Protein 5SV6 (pdb70)

InterPro domains:
  IPR001638 Solute-binding protein family 3/N-terminal domain of MltF [PF00497] (38-265)
  IPR001638 Solute-binding protein family 3/N-terminal domain of MltF [SM00062] (36-276)
  IPR022455 Methanol oxidation system protein MoxJ [TIGR03870] (36-281)

Foldseek 3Di:
DAEEEEEQAACQDHVVLNHLVSVVQVLLCVLPHDYHYDYDPAELVCSVPPDQVVPNGFKYWDFQPPVQFHWADFLFKAFWWKKAFPPPPDDDAAPPDCSVVVAEEQEDPPALVLCVVLSPHNVRHVVVVVQADDDDPVPPHGYDQCLSSNVCRLVVVGRIYTGGQLRCFLSQVVRPGHMDYGYDQWCCGDPDGTRGGMTGITMTGHHVPVVVSVSSNVSSVVCSVVSVVSSVVSRTDTD

B-factor: mean 16.66, std 6.46, range [6.47, 48.25]

Organism: NCBI:txid1026882

Sequence (239 aa):
TLKVCAASDEPYSNKQQEGFENQLAKILADTDRELEFVWSDKAAIFLVTEKLLKNQCDVVGVDKGDPRVATSDPYYKSGYAFIYPADKGLDIKNWQSSPALKDSKFAIVPGSPSEVLREIDKYEGNFNYTSLIGFKSRRNQYVRYAPDLLVSEVVSGKADIAHIWAPEAARYVKSASVPLKVVSEEIAPTRDGEGVRQQFEQSIAVRSDDQELLKEINTALHKADPKIKAVLKDEGIPLL

Secondary structure (DSSP, 8-state):
-EEEEEESB----BTTS-SHHHHHHHHHHH----EEEEEESS-GGGHHHHTGGGTS-SB--EETT-TTSEEPSP-EEEEEEEE-BTTS----SSTT-HHHH---EEE-TTSTTT--TTTT-HHHHTTT---S---BTTBSS----HHHHHHHHHHTSSSEEEEEHHHHHHHHHT-SS-B--BPPSEE--SSS--EE-EEEEE-EE-TT-HHHHHHHHHHHHHTHHHHHHHHHHHT----

Solvent-accessible surface area: 12287 Å² total

Radius of gyration: 18.5 Å; Cα contacts (8 Å, |Δi|>4): 463; chains: 1; bounding box: 35×43×51 Å

Structure (mmCIF, N/CA/C/O backbone):
data_5SV6
#
_entry.id   5SV6
#
_cell.length_a   37.127
_cell.length_b   63.761
_cell.length_c   99.246
_cell.angle_alpha   90.00
_cell.angle_beta   90.00
_cell.angle_gamma   90.00
#
_symmetry.space_group_name_H-M   'P 21 21 21'
#
loop_
_entity.id
_entity.type
_entity.pdbx_description
1 polymer 'Extracellular solute-binding protein, family 3'
2 non-polymer 'BROMIDE ION'
3 water water
#
loop_
_atom_site.group_PDB
_atom_site.id
_atom_site.type_symbol
_atom_site.label_atom_id
_atom_site.label_alt_id
_atom_site.label_comp_id
_atom_site.label_asym_id
_atom_site.label_entity_id
_atom_site.label_seq_id
_atom_site.pdbx_PDB_ins_code
_atom_site.Cartn_x
_atom_site.Cartn_y
_atom_site.Cartn_z
_atom_site.occupancy
_atom_site.B_iso_or_equiv
_atom_site.auth_seq_id
_atom_site.auth_comp_id
_atom_site.auth_asym_id
_atom_site.auth_atom_id
_atom_site.pdbx_PDB_model_num
ATOM 1 N N . THR A 1 46 ? 17.589 43.104 67.030 1.00 23.35 36 THR A N 1
ATOM 2 C CA . THR A 1 46 ? 18.410 42.401 66.042 1.00 22.61 36 THR A CA 1
ATOM 3 C C . THR A 1 46 ? 17.579 41.518 65.116 1.00 20.53 36 THR A C 1
ATOM 4 O O . THR A 1 46 ? 16.500 41.067 65.485 1.00 20.52 36 THR A O 1
ATOM 8 N N . LEU A 1 47 ? 18.091 41.270 63.912 1.00 18.01 37 LEU A N 1
ATOM 9 C CA . LEU A 1 47 ? 17.446 40.342 62.987 1.00 16.27 37 LEU A CA 1
ATOM 10 C C . LEU A 1 47 ? 18.327 39.112 62.840 1.00 14.81 37 LEU A C 1
ATOM 11 O O . LEU A 1 47 ? 19.403 39.181 62.242 1.00 15.05 37 LEU A O 1
ATOM 16 N N . LYS A 1 48 ? 17.896 37.995 63.412 1.00 15.16 38 LYS A N 1
ATOM 17 C CA . LYS A 1 48 ? 18.692 36.774 63.350 1.00 13.87 38 LYS A CA 1
ATOM 18 C C . LYS A 1 48 ? 18.369 35.996 62.081 1.00 12.36 38 LYS A C 1
ATOM 19 O O . LYS A 1 48 ? 17.285 35.427 61.951 1.00 13.29 38 LYS A O 1
ATOM 25 N N . VAL A 1 49 ? 19.321 35.979 61.155 1.00 10.93 39 VAL A N 1
ATOM 26 C CA . VAL A 1 49 ? 19.120 35.363 59.847 1.00 10.89 39 VAL A CA 1
ATOM 27 C C . VAL A 1 49 ? 19.851 34.030 59.763 1.00 10.59 39 VAL A C 1
ATOM 28 O O . VAL A 1 49 ? 21.076 33.976 59.920 1.00 10.40 39 VAL A O 1
ATOM 32 N N . CYS A 1 50 ? 19.091 32.961 59.533 1.00 10.95 40 CYS A N 1
ATOM 33 C CA . CYS A 1 50 ? 19.645 31.636 59.281 1.00 11.5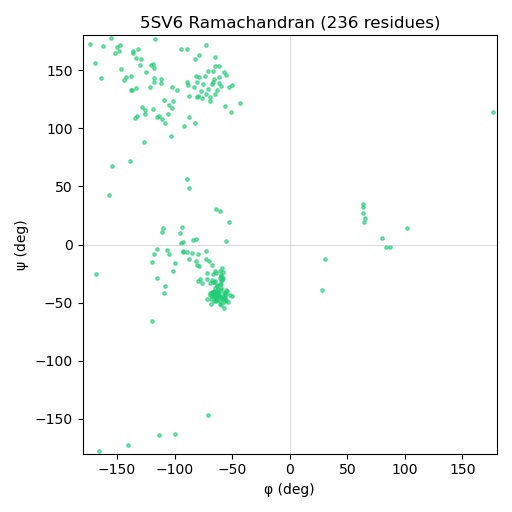8 40 CYS A CA 1
ATOM 34 C C . CYS A 1 50 ? 20.329 31.660 57.912 1.00 11.62 40 CYS A C 1
ATOM 35 O O . CYS A 1 50 ? 19.691 31.996 56.915 1.00 12.30 40 CYS A O 1
ATOM 38 N N . ALA A 1 51 ? 21.615 31.314 57.849 1.00 11.80 41 ALA A N 1
ATOM 39 C CA . ALA A 1 51 ? 22.319 31.307 56.557 1.00 10.76 41 ALA A CA 1
ATOM 40 C C . ALA A 1 51 ? 23.376 30.231 56.452 1.00 10.81 41 ALA A C 1
ATOM 41 O O . ALA A 1 51 ? 23.977 29.824 57.452 1.00 11.58 41 ALA A O 1
ATOM 43 N N . ALA A 1 52 ? 23.609 29.783 55.222 1.00 9.21 42 ALA A N 1
ATOM 44 C CA . ALA A 1 52 ? 24.559 28.714 54.964 1.00 12.15 42 ALA A CA 1
ATOM 45 C C . ALA A 1 52 ? 25.970 29.280 54.887 1.00 11.25 42 ALA A C 1
ATOM 46 O O . ALA A 1 52 ? 26.213 30.298 54.247 1.00 8.60 42 ALA A O 1
ATOM 48 N N . SER A 1 53 ? 26.914 28.614 55.536 1.00 13.39 43 SER A N 1
ATOM 49 C CA . SER A 1 53 ? 28.276 29.129 55.540 1.00 13.36 43 SER A CA 1
ATOM 50 C C . SER A 1 53 ? 29.045 28.806 54.245 1.00 14.87 43 SER A C 1
ATOM 51 O O . SER A 1 53 ? 30.136 29.315 54.032 1.00 15.35 43 SER A O 1
ATOM 54 N N . ASP A 1 54 ? 28.473 27.981 53.375 1.00 13.12 44 ASP A N 1
ATOM 55 C CA . ASP A 1 54 ? 29.171 27.588 52.147 1.00 18.25 44 ASP A CA 1
ATOM 56 C C . ASP A 1 54 ? 28.183 27.198 51.060 1.00 17.74 44 ASP A C 1
ATOM 57 O O . ASP A 1 54 ? 28.086 26.024 50.695 1.00 18.48 44 ASP A O 1
ATOM 62 N N . GLU A 1 55 ? 27.421 28.166 50.561 1.00 13.99 45 GLU A N 1
ATOM 63 C CA . GLU A 1 55 ? 26.478 27.859 49.486 1.00 15.13 45 GLU A CA 1
ATOM 64 C C . GLU A 1 55 ? 26.370 29.014 48.490 1.00 13.91 45 GLU A C 1
ATOM 65 O O . GLU A 1 55 ? 25.319 29.625 48.336 1.00 11.29 45 GLU A O 1
ATOM 79 N N . PRO A 1 57 ? 26.016 30.765 44.900 1.00 10.10 47 PRO A N 1
ATOM 80 C CA . PRO A 1 57 ? 26.185 32.221 45.039 1.00 10.89 47 PRO A CA 1
ATOM 81 C C . PRO A 1 57 ? 25.226 32.855 46.055 1.00 10.19 47 PRO A C 1
ATOM 82 O O . PRO A 1 57 ? 25.246 34.071 46.213 1.00 9.12 47 PRO A O 1
ATOM 86 N N . TYR A 1 58 ? 24.417 32.043 46.731 1.00 10.00 48 TYR A N 1
ATOM 87 C CA . TYR A 1 58 ? 23.468 32.562 47.708 1.00 9.42 48 TYR A CA 1
ATOM 88 C C . TYR A 1 58 ? 24.138 33.185 48.921 1.00 8.81 48 TYR A C 1
ATOM 89 O O . TYR A 1 58 ? 23.779 34.290 49.332 1.00 9.07 48 TYR A O 1
ATOM 98 N N . SER A 1 59 ? 25.097 32.465 49.506 1.00 7.85 49 SER A N 1
ATOM 99 C CA . SER A 1 59 ? 25.559 32.773 50.851 1.00 8.85 49 SER A CA 1
ATOM 100 C C . SER A 1 59 ? 26.890 32.100 51.159 1.00 10.07 49 SER A C 1
ATOM 101 O O . SER A 1 59 ? 27.126 30.979 50.734 1.00 10.05 49 SER A O 1
ATOM 104 N N . ASN A 1 60 ? 27.754 32.790 51.898 1.00 9.59 50 ASN A N 1
ATOM 105 C CA . ASN A 1 60 ? 28.857 32.118 52.594 1.00 12.28 50 ASN A CA 1
ATOM 106 C C . ASN A 1 60 ? 29.232 32.858 53.886 1.00 11.89 50 ASN A C 1
ATOM 107 O O . ASN A 1 60 ? 28.774 33.976 54.114 1.00 11.99 50 ASN A O 1
ATOM 112 N N . LYS A 1 61 ? 30.076 32.250 54.714 1.00 14.40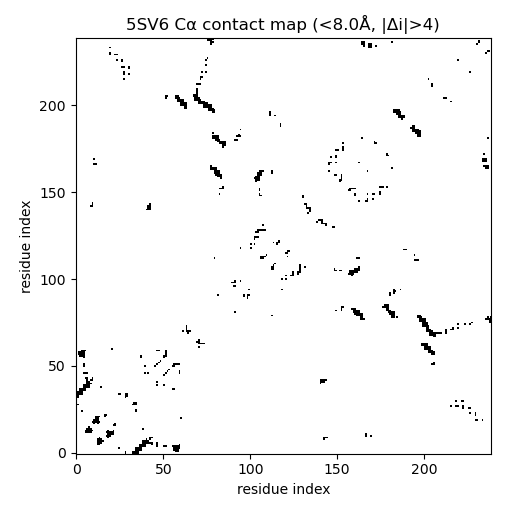 51 LYS A N 1
ATOM 113 C CA . LYS A 1 61 ? 30.423 32.856 55.995 1.00 14.14 51 LYS A CA 1
ATOM 114 C C . LYS A 1 61 ? 31.093 34.222 55.813 1.00 17.90 51 LYS A C 1
ATOM 115 O O . LYS A 1 61 ? 31.045 35.065 56.711 1.00 19.69 51 LYS A O 1
ATOM 121 N N . GLN A 1 62 ? 31.685 34.453 54.641 1.00 13.79 52 GLN A N 1
ATOM 122 C CA . GLN A 1 62 ? 32.319 35.748 54.357 1.00 16.21 52 GLN A CA 1
ATOM 123 C C . GLN A 1 62 ? 31.332 36.799 53.856 1.00 16.59 52 GLN A C 1
ATOM 124 O O . GLN A 1 62 ? 31.718 37.923 53.515 1.00 18.12 52 GLN A O 1
ATOM 130 N N . GLN A 1 63 ? 30.054 36.424 53.823 1.00 13.28 53 GLN A N 1
ATOM 131 C CA . GLN A 1 63 ? 28.964 37.327 53.453 1.00 13.90 53 GLN A CA 1
ATOM 132 C C . GLN A 1 63 ? 29.077 37.807 52.012 1.00 14.14 53 GLN A C 1
ATOM 133 O O . GLN A 1 63 ? 28.659 38.915 51.678 1.00 13.00 53 GLN A O 1
ATOM 139 N N . GLU A 1 64 ? 29.623 36.948 51.156 1.00 13.83 54 GLU A N 1
ATOM 140 C CA . GLU A 1 64 ? 29.850 37.296 49.753 1.00 14.07 54 GLU A CA 1
ATOM 141 C C . GLU A 1 64 ? 28.696 36.904 48.813 1.00 14.42 54 GLU A C 1
ATOM 142 O O . GLU A 1 64 ? 28.699 37.261 47.627 1.00 15.75 54 GLU A O 1
ATOM 148 N N . GLY A 1 65 ? 27.705 36.196 49.344 1.00 10.05 55 GLY A N 1
ATOM 149 C CA . GLY A 1 65 ? 26.593 35.738 48.530 1.00 9.54 55 GLY A CA 1
ATOM 150 C C . GLY A 1 65 ? 25.530 36.811 48.338 1.00 9.65 55 GLY A C 1
ATOM 151 O O . GLY A 1 65 ? 25.455 37.745 49.129 1.00 9.97 55 GLY A O 1
ATOM 152 N N . PHE A 1 66 ? 24.694 36.672 47.311 1.00 9.65 56 PHE A N 1
ATOM 153 C CA . PHE A 1 66 ? 23.674 37.696 47.043 1.00 10.17 56 PHE A CA 1
ATOM 154 C C . PHE A 1 66 ? 22.601 37.791 48.132 1.00 8.94 56 PHE A C 1
ATOM 155 O O . PHE A 1 66 ? 22.094 38.886 48.412 1.00 7.36 56 PHE A O 1
ATOM 163 N N . GLU A 1 67 ? 22.271 36.668 48.763 1.00 8.20 57 GLU A N 1
ATOM 164 C CA . GLU A 1 67 ? 21.319 36.716 49.885 1.00 9.21 57 GLU A CA 1
ATOM 165 C C . GLU A 1 67 ? 21.922 37.360 51.135 1.00 9.00 57 GLU A C 1
ATOM 166 O O . GLU A 1 67 ? 21.188 37.870 51.997 1.00 8.60 57 GLU A O 1
ATOM 172 N N . ASN A 1 68 ? 23.247 37.323 51.258 1.00 8.16 58 ASN A N 1
ATOM 173 C CA . ASN A 1 68 ? 23.891 37.995 52.379 1.00 8.67 58 ASN A CA 1
ATOM 174 C C . ASN A 1 68 ? 23.695 39.507 52.239 1.00 10.41 58 ASN A C 1
ATOM 175 O O . ASN A 1 68 ? 23.437 40.215 53.222 1.00 9.41 58 ASN A O 1
ATOM 180 N N . GLN A 1 69 ? 23.828 39.992 51.005 1.00 10.24 59 GLN A N 1
ATOM 181 C CA . GLN A 1 69 ? 23.584 41.392 50.690 1.00 12.54 59 GLN A CA 1
ATOM 182 C C . GLN A 1 69 ? 22.133 41.761 50.970 1.00 10.64 59 GLN A C 1
ATOM 183 O O . GLN A 1 69 ? 21.851 42.821 51.522 1.00 10.54 59 GLN A O 1
ATOM 189 N N . LEU A 1 70 ? 21.217 40.892 50.563 1.00 9.64 60 LEU A N 1
ATOM 190 C CA . LEU A 1 70 ? 19.795 41.133 50.773 1.00 9.39 60 LEU A CA 1
ATOM 191 C C . LEU A 1 70 ? 19.461 41.198 52.254 1.00 10.16 60 LEU A C 1
ATOM 192 O O . LEU A 1 70 ? 18.593 41.964 52.661 1.00 9.76 60 LEU A O 1
ATOM 197 N N . ALA A 1 71 ? 20.148 40.385 53.051 1.00 8.31 61 ALA A N 1
ATOM 198 C CA . ALA A 1 71 ? 19.899 40.337 54.489 1.00 10.93 61 ALA A CA 1
ATOM 199 C C . ALA A 1 71 ? 20.283 41.669 55.131 1.00 10.27 61 ALA A C 1
ATOM 200 O O . ALA A 1 71 ? 19.601 42.166 56.030 1.00 10.85 61 ALA A O 1
ATOM 202 N N . LYS A 1 72 ? 21.387 42.237 54.661 1.00 10.67 62 LYS A N 1
ATOM 203 C CA . LYS A 1 72 ? 21.858 43.533 55.152 1.00 11.14 62 LYS A CA 1
ATOM 204 C C . LYS A 1 72 ? 20.842 44.638 54.828 1.00 13.69 62 LYS A C 1
ATOM 205 O O . LYS A 1 72 ? 20.472 45.436 55.699 1.00 14.38 62 LYS A O 1
ATOM 211 N N . ILE A 1 73 ? 20.373 44.668 53.588 1.00 11.30 63 ILE A N 1
ATOM 212 C CA . ILE A 1 73 ? 19.312 45.587 53.201 1.00 12.53 63 ILE A CA 1
ATOM 213 C C . ILE A 1 73 ? 18.071 45.411 54.082 1.00 14.05 63 ILE A C 1
ATOM 214 O O . ILE A 1 73 ? 17.521 46.388 54.597 1.00 13.95 63 ILE A O 1
ATOM 219 N N . LEU A 1 74 ? 17.637 44.168 54.268 1.00 12.14 64 LEU A N 1
ATOM 220 C CA . LEU A 1 74 ? 16.431 43.912 55.067 1.00 12.56 64 LEU A CA 1
ATOM 221 C C . LEU A 1 74 ? 16.599 44.384 56.520 1.00 12.24 64 LEU A C 1
ATOM 222 O O . LEU A 1 74 ? 15.697 45.014 57.090 1.00 13.27 64 LEU A O 1
ATOM 227 N N . ALA A 1 75 ? 17.751 44.095 57.119 1.00 13.08 65 ALA A N 1
ATOM 228 C CA . ALA A 1 75 ? 17.992 44.501 58.507 1.00 13.45 65 ALA A CA 1
ATOM 229 C C . ALA A 1 75 ? 18.090 46.030 58.654 1.00 16.59 65 ALA A C 1
ATOM 230 O O . ALA A 1 75 ? 17.516 46.607 59.586 1.00 13.95 65 ALA A O 1
ATOM 232 N N . ASP A 1 76 ? 18.819 46.670 57.737 1.00 14.76 66 ASP A N 1
ATOM 233 C CA . ASP A 1 76 ? 18.953 48.132 57.727 1.00 16.64 66 ASP A CA 1
ATOM 234 C C . ASP A 1 76 ? 17.584 48.796 57.623 1.00 15.88 66 ASP A C 1
ATOM 235 O O . ASP A 1 76 ? 17.280 49.746 58.344 1.00 16.77 66 ASP A O 1
ATOM 240 N N . THR A 1 77 ? 16.761 48.286 56.712 1.00 15.67 67 THR A N 1
ATOM 241 C CA . THR A 1 77 ? 15.431 48.839 56.468 1.00 13.73 67 THR A CA 1
ATOM 242 C C . THR A 1 77 ? 14.516 48.715 57.683 1.00 15.17 67 THR A C 1
ATOM 243 O O . THR A 1 77 ? 13.666 49.575 57.919 1.00 13.58 67 THR A O 1
ATOM 255 N N . ASP A 1 79 ? 15.669 48.791 60.684 1.00 18.93 69 ASP A N 1
ATOM 256 C CA . ASP A 1 79 ? 16.436 49.376 61.787 1.00 19.78 69 ASP A CA 1
ATOM 257 C C . ASP A 1 79 ? 16.871 48.344 62.828 1.00 19.86 69 ASP A C 1
ATOM 258 O O . ASP A 1 79 ? 16.810 48.589 64.038 1.00 19.64 69 ASP A O 1
ATOM 263 N N . ARG A 1 80 ? 17.326 47.190 62.363 1.00 17.32 70 ARG A N 1
ATOM 264 C CA . ARG A 1 80 ? 17.821 46.174 63.279 1.00 18.10 70 ARG A CA 1
ATOM 265 C C . ARG A 1 80 ? 19.287 45.858 63.020 1.00 20.92 70 ARG A C 1
ATOM 266 O O . ARG A 1 80 ? 19.787 46.039 61.910 1.00 19.12 70 ARG A O 1
ATOM 274 N N . GLU A 1 81 ? 19.970 45.369 64.045 1.00 17.44 71 GLU A N 1
ATOM 275 C CA . GLU A 1 81 ? 21.319 44.874 63.857 1.00 20.46 71 GLU A CA 1
ATOM 276 C C . GLU A 1 81 ? 21.265 43.460 63.286 1.00 21.11 71 GLU A C 1
ATOM 277 O O . GLU A 1 81 ? 20.606 42.585 63.841 1.00 19.81 71 GLU A O 1
ATOM 283 N N . LEU A 1 82 ? 21.963 43.248 62.177 1.00 17.52 72 LEU A N 1
ATOM 284 C CA . LEU A 1 82 ? 21.985 41.950 61.523 1.00 17.65 72 LEU A CA 1
ATOM 285 C C . LEU A 1 82 ? 22.876 40.960 62.266 1.00 19.02 72 LEU A C 1
ATOM 286 O O . LEU A 1 82 ? 24.040 41.242 62.565 1.00 14.40 72 LEU A O 1
ATOM 291 N N . GLU A 1 83 ? 22.302 39.810 62.597 1.00 15.45 73 GLU A N 1
ATOM 292 C CA . GLU A 1 83 ? 23.042 38.726 63.220 1.00 16.73 73 GLU A CA 1
ATOM 293 C C . GLU A 1 83 ? 22.842 37.464 62.378 1.00 16.96 73 GLU A C 1
ATOM 294 O O . GLU A 1 83 ? 21.738 36.923 62.317 1.00 16.54 73 GLU A O 1
ATOM 300 N N . PHE A 1 84 ? 23.899 36.993 61.732 1.00 14.39 74 PHE A N 1
ATOM 301 C CA . PHE A 1 84 ? 23.823 35.720 61.033 1.00 14.31 74 PHE A CA 1
ATOM 302 C C . PHE A 1 84 ? 23.976 34.543 61.977 1.00 14.88 74 PHE A C 1
ATOM 303 O O . PHE A 1 84 ? 24.802 34.569 62.885 1.00 12.77 74 PHE A O 1
ATOM 311 N N . VAL A 1 85 ? 23.182 33.504 61.740 1.00 12.26 75 VAL A N 1
ATOM 312 C CA . VAL A 1 85 ? 23.355 32.231 62.412 1.00 13.02 75 VAL A CA 1
ATOM 313 C C . VAL A 1 85 ? 23.735 31.241 61.335 1.00 13.19 75 VAL A C 1
ATOM 314 O O . VAL A 1 85 ? 22.922 30.901 60.481 1.00 11.39 75 VAL A O 1
ATOM 318 N N . TRP A 1 86 ? 24.987 30.804 61.364 1.00 14.04 76 TRP A N 1
ATOM 319 C CA . TRP A 1 86 ? 25.564 30.029 60.268 1.00 14.67 76 TRP A CA 1
ATOM 320 C C . TRP A 1 86 ? 25.324 28.541 60.423 1.00 17.10 76 TRP A C 1
ATOM 321 O O . TRP A 1 86 ? 25.447 27.994 61.522 1.00 18.83 76 TRP A O 1
ATOM 332 N N . SER A 1 87 ? 24.967 27.895 59.316 1.00 15.45 77 SER A N 1
ATOM 333 C CA . SER A 1 87 ? 24.823 26.451 59.265 1.00 18.66 77 SER A CA 1
ATOM 334 C C . SER A 1 87 ? 25.900 25.841 58.384 1.00 20.97 77 SER A C 1
ATOM 335 O O . SER A 1 87 ? 26.267 26.402 57.349 1.00 16.72 77 SER A O 1
ATOM 338 N N . ASP A 1 88 ? 26.398 24.678 58.793 1.00 24.95 78 ASP A N 1
ATOM 339 C CA . ASP A 1 88 ? 27.421 23.981 58.035 1.00 20.30 78 ASP A CA 1
ATOM 340 C C . ASP A 1 88 ? 26.789 23.048 57.026 1.00 21.28 78 ASP A C 1
ATOM 341 O O . ASP A 1 88 ? 27.479 22.433 56.218 1.00 23.40 78 ASP A O 1
ATOM 346 N N . LYS A 1 89 ? 25.471 22.929 57.094 1.00 19.37 79 LYS A N 1
ATOM 347 C CA . LYS A 1 89 ? 24.731 22.108 56.152 1.00 20.26 79 LYS A CA 1
ATOM 348 C C . LYS A 1 89 ? 24.322 22.940 54.933 1.00 18.35 79 LYS A C 1
ATOM 349 O O . LYS A 1 89 ? 24.426 24.170 54.942 1.00 20.55 79 LYS A O 1
ATOM 355 N N . ALA A 1 90 ? 23.860 22.257 53.894 1.00 20.31 80 ALA A N 1
ATOM 356 C CA . ALA A 1 90 ? 23.379 22.908 52.686 1.00 20.52 80 ALA A CA 1
ATOM 357 C C . ALA A 1 90 ? 22.190 23.794 53.042 1.00 19.17 80 ALA A C 1
ATOM 358 O O . ALA A 1 90 ? 21.491 23.517 54.010 1.00 20.37 80 ALA A O 1
ATOM 360 N N . ALA A 1 91 ? 21.958 24.845 52.258 1.00 19.60 81 ALA A N 1
ATOM 361 C CA . ALA A 1 91 ? 20.879 25.797 52.545 1.00 16.36 81 ALA A CA 1
ATOM 362 C C . ALA A 1 91 ? 19.493 25.149 52.563 1.00 17.87 81 ALA A C 1
ATOM 363 O O . ALA A 1 91 ? 18.579 25.631 53.238 1.00 17.96 81 ALA A O 1
ATOM 365 N N . ILE A 1 92 ? 19.330 24.051 51.837 1.00 18.11 82 ILE A N 1
ATOM 366 C CA . ILE A 1 92 ? 18.043 23.359 51.817 1.00 19.74 82 ILE A CA 1
ATOM 367 C C . ILE A 1 92 ? 17.600 22.893 53.218 1.00 17.86 82 ILE A C 1
ATOM 368 O O . ILE A 1 92 ? 16.408 22.668 53.448 1.00 18.76 82 ILE A O 1
ATOM 373 N N . PHE A 1 93 ? 18.546 22.791 54.156 1.00 17.33 83 PHE A N 1
ATOM 374 C CA . PHE A 1 93 ? 18.249 22.402 55.547 1.00 15.21 83 PHE A CA 1
ATOM 375 C C . PHE A 1 93 ? 18.033 23.560 56.531 1.00 14.81 83 PHE A C 1
ATOM 376 O O . PHE A 1 93 ? 17.823 23.330 57.725 1.00 15.03 83 PHE A O 1
ATOM 384 N N . LEU A 1 94 ? 18.102 24.794 56.051 1.00 11.32 84 LEU A N 1
ATOM 385 C CA . LEU A 1 94 ? 17.980 25.950 56.936 1.00 11.75 84 LEU A CA 1
ATOM 386 C C . LEU A 1 94 ? 16.627 26.018 57.644 1.00 11.60 84 LEU A C 1
ATOM 387 O O . LEU A 1 94 ? 16.539 26.405 58.805 1.00 12.39 84 LEU A O 1
ATOM 392 N N . VAL A 1 95 ? 15.578 25.657 56.923 1.00 11.09 85 VAL A N 1
ATOM 393 C CA . VAL A 1 95 ? 14.232 25.739 57.460 1.00 10.90 85 VAL A CA 1
ATOM 394 C C . VAL A 1 95 ? 14.035 24.716 58.578 1.00 12.24 85 VAL A C 1
ATOM 395 O O . VAL A 1 95 ? 13.604 25.056 59.672 1.00 11.47 85 VAL A O 1
ATOM 399 N N . THR A 1 96 ? 14.374 23.462 58.305 1.00 11.29 86 THR A N 1
ATOM 400 C CA . THR A 1 96 ? 14.064 22.384 59.238 1.00 12.38 86 THR A CA 1
ATOM 401 C C . THR A 1 96 ? 15.023 22.263 60.412 1.00 14.53 86 THR A C 1
ATOM 402 O O . THR A 1 96 ? 14.617 21.859 61.502 1.00 15.13 86 THR A O 1
ATOM 406 N N . GLU A 1 97 ? 16.290 22.606 60.207 1.00 13.57 87 GLU A N 1
ATOM 407 C CA . GLU A 1 97 ? 17.279 22.417 61.266 1.00 16.77 87 GLU A CA 1
ATOM 408 C C . GLU A 1 97 ? 17.598 23.686 62.055 1.00 16.40 87 GLU A C 1
ATOM 409 O O . GLU A 1 97 ? 18.165 23.625 63.138 1.00 16.95 87 GLU A O 1
ATOM 415 N N . LYS A 1 98 ? 17.230 24.843 61.518 1.00 14.45 88 LYS A N 1
ATOM 416 C CA . LYS A 1 98 ? 17.536 26.088 62.200 1.00 13.47 88 LYS A CA 1
ATOM 417 C C . LYS A 1 98 ? 16.280 26.886 62.554 1.00 13.59 88 LYS A C 1
ATOM 418 O O . LYS A 1 98 ? 15.967 27.077 63.741 1.00 12.73 88 LYS A O 1
ATOM 424 N N . LEU A 1 99 ? 15.573 27.355 61.528 1.00 10.61 89 LEU A N 1
ATOM 425 C CA . LEU A 1 99 ? 14.386 28.198 61.731 1.00 10.88 89 LEU A CA 1
ATOM 426 C C . LEU A 1 99 ? 13.331 27.511 62.593 1.00 10.95 89 LEU A C 1
ATOM 427 O O . LEU A 1 99 ? 12.887 28.055 63.601 1.00 10.53 89 LEU A O 1
ATOM 432 N N . LEU A 1 100 ? 12.923 26.311 62.194 1.00 11.52 90 LEU A N 1
ATOM 433 C CA . LEU A 1 100 ? 11.851 25.612 62.908 1.00 10.45 90 LEU A CA 1
ATOM 434 C C . LEU A 1 100 ? 12.285 25.079 64.270 1.00 13.02 90 LEU A C 1
ATOM 435 O O . LEU A 1 100 ? 11.463 24.556 65.027 1.00 13.90 90 LEU A O 1
ATOM 440 N N . LYS A 1 101 ? 13.576 25.204 64.573 1.00 12.76 91 LYS A N 1
ATOM 441 C CA . LYS A 1 101 ? 14.122 24.789 65.865 1.00 12.84 91 LYS A CA 1
ATOM 442 C C . LYS A 1 101 ? 14.529 25.994 66.700 1.00 14.30 91 LYS A C 1
ATOM 443 O O . LYS A 1 101 ? 15.258 25.865 67.696 1.00 14.76 91 LYS A O 1
ATOM 449 N N . ASN A 1 102 ? 14.058 27.167 66.279 1.00 12.84 92 ASN A N 1
ATOM 450 C CA . ASN A 1 102 ? 14.242 28.403 67.037 1.00 14.33 92 ASN A CA 1
ATOM 451 C C . ASN A 1 102 ? 15.689 28.870 67.206 1.00 14.74 92 ASN A C 1
ATOM 452 O O . ASN A 1 102 ? 16.006 29.566 68.168 1.00 16.01 92 ASN A O 1
ATOM 457 N N . GLN A 1 103 ? 16.560 28.508 66.269 1.00 14.24 93 GLN A N 1
ATOM 458 C CA . GLN A 1 103 ? 17.964 28.918 66.327 1.00 14.85 93 GLN A CA 1
ATOM 459 C C . GLN A 1 103 ? 18.165 30.272 65.665 1.00 14.92 93 GLN A C 1
ATOM 460 O O . GLN A 1 103 ? 19.221 30.890 65.787 1.00 17.36 93 GLN A O 1
ATOM 466 N N . CYS A 1 104 ? 17.142 30.709 64.947 1.00 13.95 94 CYS A N 1
ATOM 467 C CA . CYS A 1 104 ? 17.147 31.968 64.217 1.00 12.71 94 CYS A CA 1
ATOM 468 C C . CYS A 1 104 ? 15.739 32.153 63.671 1.00 14.91 94 CYS A C 1
ATOM 469 O O . CYS A 1 104 ? 14.901 31.249 63.782 1.00 12.93 94 CYS A O 1
ATOM 472 N N . ASP A 1 105 ? 15.487 33.318 63.091 1.00 11.76 95 ASP A N 1
ATOM 473 C CA . ASP A 1 105 ? 14.125 33.787 62.897 1.00 13.29 95 ASP A CA 1
ATOM 474 C C . ASP A 1 105 ? 13.740 34.020 61.455 1.00 10.42 95 ASP A C 1
ATOM 475 O O . ASP A 1 105 ? 12.568 34.125 61.149 1.00 9.56 95 ASP A O 1
ATOM 480 N N . VAL A 1 106 ? 14.728 34.082 60.570 1.00 11.87 96 VAL A N 1
ATOM 481 C CA . VAL A 1 106 ? 14.477 34.448 59.179 1.00 8.85 96 VAL A CA 1
ATOM 482 C C . VAL A 1 106 ? 15.269 33.559 58.238 1.00 9.46 96 VAL A C 1
ATOM 483 O O . VAL A 1 106 ? 16.452 33.320 58.465 1.00 10.75 96 VAL A O 1
ATOM 487 N N . VAL A 1 107 ? 14.602 33.046 57.206 1.00 8.43 97 VAL A N 1
ATOM 488 C CA . VAL A 1 107 ? 15.290 32.412 56.087 1.00 8.75 97 VAL A CA 1
ATOM 489 C C . VAL A 1 107 ? 15.085 33.249 54.829 1.00 7.70 97 VAL A C 1
ATOM 490 O O . VAL A 1 107 ? 13.956 33.607 54.487 1.00 7.62 97 VAL A O 1
ATOM 502 N N . GLY A 1 109 ? 15.388 32.954 51.416 1.00 8.84 99 GLY A N 1
ATOM 503 C CA . GLY A 1 109 ? 14.717 32.554 50.199 1.00 9.18 99 GLY A CA 1
ATOM 504 C C . GLY A 1 109 ? 14.092 31.167 50.219 1.00 11.36 99 GLY A C 1
ATOM 505 O O . GLY A 1 109 ? 14.797 30.158 50.309 1.00 10.40 99 GLY A O 1
ATOM 506 N N . VAL A 1 110 ? 12.764 31.122 50.139 1.00 8.82 100 VAL A N 1
ATOM 507 C CA . VAL A 1 110 ? 12.037 29.871 49.924 1.00 8.10 100 VAL A CA 1
ATOM 508 C C . VAL A 1 110 ? 10.958 30.146 48.878 1.00 10.73 100 VAL A C 1
ATOM 509 O O . VAL A 1 110 ? 10.665 31.312 48.581 1.00 9.15 100 VAL A O 1
ATOM 513 N N . ASP A 1 111 ? 10.374 29.095 48.304 1.00 9.86 101 ASP A N 1
ATOM 514 C CA . ASP A 1 111 ? 9.245 29.298 47.394 1.00 9.08 101 ASP A CA 1
ATOM 515 C C . ASP A 1 111 ? 8.096 29.952 48.158 1.00 10.56 101 ASP A C 1
ATOM 516 O O . ASP A 1 111 ? 7.833 29.597 49.307 1.00 11.37 101 ASP A O 1
ATOM 521 N N . LYS A 1 112 ? 7.420 30.907 47.527 1.00 9.16 102 LYS A N 1
ATOM 522 C CA . LYS A 1 112 ? 6.210 31.486 48.110 1.00 10.70 102 LYS A CA 1
ATOM 523 C C . LYS A 1 112 ? 5.230 30.370 48.475 1.00 12.80 102 LYS A C 1
ATOM 524 O O . LYS A 1 112 ? 5.045 29.440 47.708 1.00 10.12 102 LYS A O 1
ATOM 530 N N . GLY A 1 113 ? 4.625 30.442 49.656 1.00 11.50 103 GLY A N 1
ATOM 531 C CA . GLY A 1 113 ? 3.603 29.475 50.015 1.00 15.69 103 GLY A CA 1
ATOM 532 C C . GLY A 1 113 ? 4.098 28.123 50.512 1.00 16.52 103 GLY A C 1
ATOM 533 O O . GLY A 1 113 ? 3.287 27.209 50.693 1.00 15.87 103 GLY A O 1
ATOM 534 N N . ASP A 1 114 ? 5.416 27.985 50.686 1.00 11.72 104 ASP A N 1
ATOM 535 C CA . ASP A 1 114 ? 6.019 26.832 51.363 1.00 12.74 104 ASP A CA 1
ATOM 536 C C . ASP A 1 114 ? 5.172 26.537 52.606 1.00 13.36 104 ASP A C 1
ATOM 537 O O . ASP A 1 114 ? 4.989 27.411 53.449 1.00 12.53 104 ASP A O 1
ATOM 542 N N . PRO A 1 115 ? 4.635 25.310 52.708 1.00 15.24 105 PRO A N 1
ATOM 543 C CA . PRO A 1 115 ? 3.672 24.942 53.756 1.00 14.86 105 PRO A CA 1
ATOM 544 C C . PRO A 1 115 ? 4.255 24.924 55.163 1.00 11.38 105 PRO A C 1
ATOM 545 O O . PRO A 1 115 ? 3.502 24.960 56.138 1.00 12.67 105 PRO A O 1
ATOM 549 N N . ARG A 1 116 ? 5.574 24.878 55.261 1.00 11.41 106 ARG A N 1
ATOM 550 C CA . ARG A 1 116 ? 6.253 24.655 56.526 1.00 12.50 106 ARG A CA 1
ATOM 551 C C . ARG A 1 116 ? 6.389 25.916 57.370 1.00 12.10 106 ARG A C 1
ATOM 552 O O . ARG A 1 116 ? 6.712 25.845 58.557 1.00 10.53 106 ARG A O 1
ATOM 560 N N . VAL A 1 117 ? 6.156 27.062 56.743 1.00 10.77 107 VAL A N 1
ATOM 561 C CA . VAL A 1 117 ? 6.522 28.350 57.323 1.00 11.23 107 VAL A CA 1
ATOM 562 C C . VAL A 1 117 ? 5.516 29.406 56.900 1.00 10.84 107 VAL A C 1
ATOM 563 O O . VAL A 1 117 ? 4.642 29.135 56.073 1.00 11.74 107 VAL A O 1
ATOM 567 N N . ALA A 1 118 ? 5.610 30.606 57.472 1.00 8.61 108 ALA A N 1
ATOM 568 C CA . ALA A 1 118 ? 4.912 31.743 56.876 1.00 9.95 108 ALA A CA 1
ATOM 569 C C . ALA A 1 118 ? 5.848 32.401 55.864 1.00 9.43 108 ALA A C 1
ATOM 570 O O . ALA A 1 118 ? 7.056 32.517 56.111 1.00 8.25 108 ALA A O 1
ATOM 572 N N . THR A 1 119 ? 5.308 32.823 54.724 1.00 8.62 109 THR A N 1
ATOM 573 C CA . THR A 1 119 ? 6.136 33.425 53.688 1.00 8.83 109 THR A CA 1
ATOM 574 C C . THR A 1 119 ? 5.713 34.871 53.429 1.00 8.49 109 THR A C 1
ATOM 575 O O . THR A 1 119 ? 4.530 35.204 53.462 1.00 7.47 109 THR A O 1
ATOM 579 N N . SER A 1 120 ? 6.696 35.714 53.165 1.00 7.26 110 SER A N 1
ATOM 580 C CA . SER A 1 120 ? 6.453 37.120 52.904 1.00 8.19 110 SER A CA 1
ATOM 581 C C . SER A 1 120 ? 5.816 37.274 51.529 1.00 10.47 110 SER A C 1
ATOM 582 O O . SER A 1 120 ? 5.742 36.307 50.754 1.00 8.32 110 SER A O 1
ATOM 585 N N . ASP A 1 121 ? 5.368 38.487 51.218 1.00 10.70 111 ASP A N 1
ATOM 586 C CA . ASP A 1 121 ? 5.117 38.851 49.828 1.00 9.53 111 ASP A CA 1
ATOM 587 C C . ASP A 1 121 ? 6.370 38.470 49.041 1.00 11.18 111 ASP A C 1
ATOM 588 O O . ASP A 1 121 ? 7.498 38.687 49.510 1.00 9.77 111 ASP A O 1
ATOM 593 N N . PRO A 1 122 ? 6.189 37.879 47.851 1.00 12.19 112 PRO A N 1
ATOM 594 C CA . PRO A 1 122 ? 7.353 37.515 47.027 1.00 11.57 112 PRO A CA 1
ATOM 595 C C . PRO A 1 122 ? 8.182 38.754 46.691 1.00 13.65 112 PRO A C 1
ATOM 596 O O . PRO A 1 122 ? 7.596 39.789 46.370 1.00 12.74 112 PRO A O 1
ATOM 600 N N . TYR A 1 123 ? 9.508 38.672 46.780 1.00 9.06 113 TYR A N 1
ATOM 601 C CA . TYR A 1 123 ? 10.324 39.832 46.429 1.00 10.70 113 TYR A CA 1
ATOM 602 C C . TYR A 1 123 ? 11.007 39.673 45.072 1.00 10.84 113 TYR A C 1
ATOM 603 O O . TYR A 1 123 ? 11.604 40.616 44.560 1.00 10.65 113 TYR A O 1
ATOM 612 N N . TYR A 1 124 ? 10.916 38.473 44.500 1.00 9.58 114 TYR A N 1
ATOM 613 C CA . TYR A 1 124 ? 11.179 38.287 43.066 1.00 11.77 114 TYR A CA 1
ATOM 614 C C . TYR A 1 124 ? 10.629 36.981 42.535 1.00 9.96 114 TYR A C 1
ATOM 615 O O . TYR A 1 124 ? 10.214 36.113 43.289 1.00 9.28 114 TYR A O 1
ATOM 624 N N . LYS A 1 125 ? 10.670 36.846 41.220 1.00 10.06 115 LYS A N 1
ATOM 625 C CA . LYS A 1 125 ? 10.297 35.603 40.567 1.00 10.44 115 LYS A CA 1
ATOM 626 C C . LYS A 1 125 ? 11.372 35.285 39.530 1.00 10.45 115 LYS A C 1
ATOM 627 O O . LYS A 1 125 ? 11.822 36.163 38.783 1.00 10.77 115 LYS A O 1
ATOM 633 N N . SER A 1 126 ? 11.817 34.037 39.496 1.00 10.20 116 SER A N 1
ATOM 634 C CA . SER A 1 126 ? 12.760 33.640 38.457 1.00 8.75 116 SER A CA 1
ATOM 635 C C . SER A 1 126 ? 12.403 32.245 37.975 1.00 8.99 116 SER A C 1
ATOM 636 O O . SER A 1 126 ? 11.356 31.719 38.327 1.00 7.80 116 SER A O 1
ATOM 639 N N . GLY A 1 127 ? 13.247 31.662 37.138 1.00 9.59 117 GLY A N 1
ATOM 640 C CA . GLY A 1 127 ? 12.951 30.342 36.617 1.00 10.42 117 GLY A CA 1
ATOM 641 C C . GLY A 1 127 ? 14.182 29.511 36.343 1.00 8.78 117 GLY A C 1
ATOM 642 O O . GLY A 1 127 ? 15.304 30.021 36.345 1.00 9.08 117 GLY A O 1
ATOM 643 N N . TYR A 1 128 ? 13.958 28.217 36.136 1.00 8.71 118 TYR A N 1
ATOM 644 C CA . TYR A 1 128 ? 14.979 27.315 35.628 1.00 8.90 118 TYR A CA 1
ATOM 645 C C . TYR A 1 128 ? 15.263 27.749 34.200 1.00 8.99 118 TYR A C 1
ATOM 646 O O . TYR A 1 128 ? 14.381 28.273 33.532 1.00 8.67 118 TYR A O 1
ATOM 655 N N . ALA A 1 129 ? 16.498 27.552 33.747 1.00 8.61 119 ALA A N 1
ATOM 656 C CA . ALA A 1 129 ? 16.913 28.039 32.431 1.00 9.56 119 ALA A CA 1
ATOM 657 C C . ALA A 1 129 ? 17.839 27.064 31.714 1.00 8.62 119 ALA A C 1
ATOM 658 O O . ALA A 1 129 ? 18.665 26.410 32.347 1.00 8.53 119 ALA A O 1
ATOM 660 N N . PHE A 1 130 ? 17.693 26.988 30.392 1.00 7.89 120 PHE A N 1
ATOM 661 C CA . PHE A 1 130 ? 18.627 26.267 29.532 1.00 7.95 120 PHE A CA 1
ATOM 662 C C . PHE A 1 130 ? 19.884 27.089 29.342 1.00 9.59 120 PHE A C 1
ATOM 663 O O . PHE A 1 130 ? 19.816 28.283 29.052 1.00 10.75 120 PHE A O 1
ATOM 671 N N . ILE A 1 131 ? 21.031 26.448 29.519 1.00 8.62 121 ILE A N 1
ATOM 672 C CA . ILE A 1 131 ? 22.309 27.123 29.414 1.00 9.04 121 ILE A CA 1
ATOM 673 C C . ILE A 1 131 ? 23.196 26.345 28.446 1.00 8.89 121 ILE A C 1
ATOM 674 O O . ILE A 1 131 ? 23.509 25.183 28.692 1.00 10.07 121 ILE A O 1
ATOM 679 N N . TYR A 1 132 ? 23.593 26.987 27.348 1.00 7.74 122 TYR A N 1
ATOM 680 C CA . TYR A 1 132 ? 24.323 26.318 26.279 1.00 9.56 122 TYR A CA 1
ATOM 681 C C . TYR A 1 132 ? 25.237 27.299 25.533 1.00 12.05 122 TYR A C 1
ATOM 682 O O . TYR A 1 132 ? 25.096 28.513 25.693 1.00 14.14 122 TYR A O 1
ATOM 691 N N . PRO A 1 133 ? 26.194 26.788 24.731 1.00 12.21 123 PRO A N 1
ATOM 692 C CA . PRO A 1 133 ? 27.126 27.739 24.113 1.00 15.52 123 PRO A CA 1
ATOM 693 C C . PRO A 1 133 ? 26.441 28.630 23.089 1.00 14.24 123 PRO A C 1
ATOM 694 O O . PRO A 1 133 ? 25.604 28.156 22.324 1.00 14.32 123 PRO A O 1
ATOM 698 N N . ALA A 1 134 ? 26.774 29.913 23.101 1.00 14.79 124 ALA A N 1
ATOM 699 C CA . ALA A 1 134 ? 26.204 30.830 22.132 1.00 18.18 124 ALA A CA 1
ATOM 700 C C . ALA A 1 134 ? 26.943 30.634 20.819 1.00 20.88 124 ALA A C 1
ATOM 701 O O . ALA A 1 134 ? 28.023 30.029 20.795 1.00 21.31 124 ALA A O 1
ATOM 703 N N . ASP A 1 135 ? 26.353 31.124 19.734 1.00 24.31 125 ASP A N 1
ATOM 704 C CA . ASP A 1 135 ? 27.009 31.161 18.428 1.00 24.98 125 ASP A CA 1
ATOM 705 C C . ASP A 1 135 ? 27.297 29.775 17.846 1.00 26.98 125 ASP A C 1
ATOM 706 O O . ASP A 1 135 ? 28.190 29.620 17.007 1.00 25.87 125 ASP A O 1
ATOM 711 N N . LYS A 1 136 ? 26.549 28.770 18.292 1.00 24.77 126 LYS A N 1
ATOM 712 C CA . LYS A 1 136 ? 26.685 27.432 17.733 1.00 23.83 126 LYS A CA 1
ATOM 713 C C . LYS A 1 136 ? 25.448 27.069 16.928 1.00 24.46 126 LYS A C 1
ATOM 714 O O . LYS A 1 136 ? 25.260 25.915 16.553 1.00 21.89 126 LYS A O 1
ATOM 720 N N . GLY A 1 137 ? 24.601 28.063 16.679 1.00 23.67 127 GLY A N 1
ATOM 721 C CA . GLY A 1 137 ? 23.384 27.848 15.920 1.00 24.83 127 GLY A CA 1
ATOM 722 C C . GLY A 1 137 ? 22.382 26.922 16.586 1.00 23.69 127 GLY A C 1
ATOM 723 O O . GLY A 1 137 ? 21.497 26.393 15.923 1.00 25.26 127 GLY A O 1
ATOM 724 N N . LEU A 1 138 ? 22.504 26.720 17.897 1.00 22.15 128 LEU A N 1
ATOM 725 C CA . LEU A 1 138 ? 21.514 25.916 18.613 1.00 20.76 128 LEU A CA 1
ATOM 726 C C . LEU A 1 138 ? 20.168 26.641 18.785 1.00 20.36 128 LEU A C 1
ATOM 727 O O . LEU A 1 138 ? 20.125 27.776 19.254 1.00 20.66 128 LEU A O 1
ATOM 732 N N . ASP A 1 139 ? 19.076 25.969 18.426 1.00 17.69 129 ASP A N 1
ATOM 733 C CA . ASP A 1 139 ? 17.720 26.510 18.580 1.00 19.08 129 ASP A CA 1
ATOM 734 C C . ASP A 1 139 ? 17.052 25.868 19.793 1.00 17.09 129 ASP A C 1
ATOM 735 O O . ASP A 1 139 ? 16.447 24.809 19.676 1.00 19.42 129 ASP A O 1
ATOM 740 N N . ILE A 1 140 ? 17.150 26.497 20.960 1.00 14.58 130 ILE A N 1
ATOM 741 C CA . ILE A 1 140 ? 16.520 25.914 22.144 1.00 15.43 130 ILE A CA 1
ATOM 742 C C . ILE A 1 140 ? 15.698 26.909 22.952 1.00 17.01 130 ILE A C 1
ATOM 743 O O . ILE A 1 140 ? 16.236 27.823 23.574 1.00 21.26 130 ILE A O 1
ATOM 748 N N . LYS A 1 141 ? 14.384 26.718 22.927 1.00 13.79 131 LYS A N 1
ATOM 749 C CA . LYS A 1 141 ? 13.457 27.669 23.518 1.00 17.18 131 LYS A CA 1
ATOM 750 C C . LYS A 1 141 ? 12.706 27.055 24.690 1.00 16.09 131 LYS A C 1
ATOM 751 O O . LYS A 1 141 ? 12.300 27.755 25.618 1.00 15.50 131 LYS A O 1
ATOM 757 N N . ASN A 1 142 ? 12.515 25.744 24.636 1.00 13.06 132 ASN A N 1
ATOM 758 C CA . ASN A 1 142 ? 11.717 25.070 25.649 1.00 13.43 132 ASN A CA 1
ATOM 759 C C . ASN A 1 142 ? 11.928 23.570 25.594 1.00 12.37 132 ASN A C 1
ATOM 760 O O . ASN A 1 142 ? 12.713 23.085 24.779 1.00 14.80 132 ASN A O 1
ATOM 765 N N . TRP A 1 143 ? 11.215 22.835 26.445 1.00 13.86 133 TRP A N 1
ATOM 766 C CA . TRP A 1 143 ? 11.441 21.395 26.583 1.00 15.29 133 TRP A CA 1
ATOM 767 C C . TRP A 1 143 ? 10.994 20.563 25.384 1.00 18.62 133 TRP A C 1
ATOM 768 O O . TRP A 1 143 ? 11.367 19.392 25.257 1.00 18.61 133 TRP A O 1
ATOM 779 N N . GLN A 1 144 ? 10.210 21.168 24.496 1.00 19.13 134 GLN A N 1
ATOM 780 C CA . GLN A 1 144 ? 9.775 20.481 23.283 1.00 21.03 134 GLN A CA 1
ATOM 781 C C . GLN A 1 144 ? 10.694 20.716 22.085 1.00 18.29 134 GLN A C 1
ATOM 782 O O . GLN A 1 144 ? 10.425 20.216 20.997 1.00 19.83 134 GLN A O 1
ATOM 788 N N . SER A 1 145 ? 11.784 21.457 22.286 1.00 15.73 135 SER A N 1
ATOM 789 C CA A SER A 1 145 ? 12.737 21.712 21.207 0.61 15.37 135 SER A CA 1
ATOM 790 C CA B SER A 1 145 ? 12.740 21.719 21.213 0.39 15.32 135 SER A CA 1
ATOM 791 C C . SER A 1 145 ? 13.361 20.426 20.692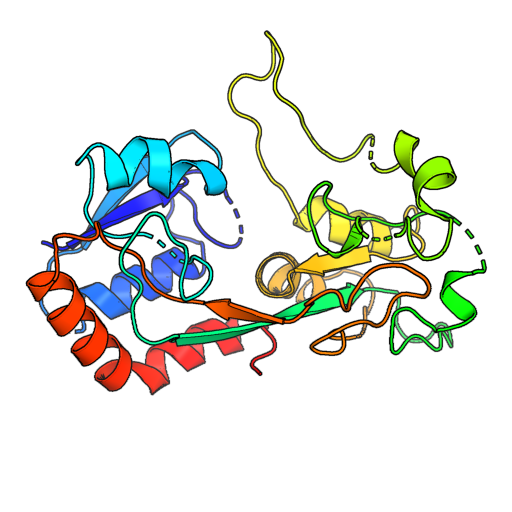 1.00 16.38 135 SER A C 1
ATOM 792 O O . SER A 1 145 ? 13.928 19.645 21.464 1.00 16.03 135 SER A O 1
ATOM 797 N N . PRO A 1 146 ? 13.263 20.197 19.375 1.00 15.58 136 PRO A N 1
ATOM 798 C CA . PRO A 1 146 ? 13.839 18.985 18.787 1.00 18.82 136 PRO A CA 1
ATOM 799 C C . PRO A 1 146 ? 15.349 18.883 19.003 1.00 17.20 136 PRO A C 1
ATOM 800 O O . PRO A 1 146 ? 15.870 17.770 19.051 1.00 16.32 136 PRO A O 1
ATOM 804 N N . ALA A 1 147 ? 16.032 20.020 19.146 1.00 17.10 137 ALA A N 1
ATOM 805 C CA . ALA A 1 147 ? 17.470 20.023 19.425 1.00 17.33 137 ALA A CA 1
ATOM 806 C C . ALA A 1 147 ? 17.852 19.208 20.666 1.00 14.56 137 ALA A C 1
ATOM 807 O O . ALA A 1 147 ? 18.879 18.533 20.674 1.00 17.42 137 ALA A O 1
ATOM 809 N N . LEU A 1 148 ? 17.032 19.279 21.711 1.00 14.58 138 LEU A N 1
ATOM 810 C CA . LEU A 1 148 ? 17.301 18.549 22.950 1.00 15.44 138 LEU A CA 1
ATOM 811 C C . LEU A 1 148 ? 17.347 17.035 22.705 1.00 17.29 138 LEU A C 1
ATOM 812 O O . LEU A 1 148 ? 18.054 16.307 23.399 1.00 15.97 138 LEU A O 1
ATOM 817 N N . LYS A 1 149 ? 16.598 16.576 21.702 1.00 18.25 139 LYS A N 1
ATOM 818 C CA . LYS A 1 149 ? 16.556 15.159 21.324 1.00 18.74 139 LYS A CA 1
ATOM 819 C C . LYS A 1 149 ? 17.878 14.634 20.758 1.00 19.33 139 LYS A C 1
ATOM 820 O O . LYS A 1 149 ? 18.167 13.437 20.822 1.00 19.52 139 LYS A O 1
ATOM 826 N N . ASP A 1 150 ? 18.678 15.527 20.190 1.00 18.51 140 ASP A N 1
ATOM 827 C CA . ASP A 1 150 ? 19.961 15.138 19.634 1.00 17.63 140 ASP A CA 1
ATOM 828 C C . ASP A 1 150 ? 21.080 15.176 20.679 1.00 18.23 140 ASP A C 1
ATOM 829 O O . ASP A 1 150 ? 22.226 14.853 20.375 1.00 20.16 140 ASP A O 1
ATOM 842 N N . SER A 1 152 ? 22.784 14.231 24.629 1.00 15.24 142 SER A N 1
ATOM 843 C CA . SER A 1 152 ? 22.900 13.081 25.517 1.00 14.20 142 SER A CA 1
ATOM 844 C C . SER A 1 152 ? 23.377 13.434 26.927 1.00 14.26 142 SER A C 1
ATOM 845 O O . SER A 1 152 ? 23.079 12.710 27.876 1.00 14.02 142 SER A O 1
ATOM 848 N N . LYS A 1 153 ? 24.109 14.541 27.059 1.00 13.15 143 LYS A N 1
ATOM 849 C CA . LYS A 1 153 ? 24.696 14.936 28.348 1.00 13.16 143 LYS A CA 1
ATOM 850 C C . LYS A 1 153 ? 24.071 16.221 28.874 1.00 11.47 143 LYS A C 1
ATOM 851 O O . LYS A 1 153 ? 24.318 17.296 28.333 1.00 10.34 143 LYS A O 1
ATOM 857 N N . PHE A 1 154 ? 23.296 16.104 29.950 1.00 10.94 144 PHE A N 1
ATOM 858 C CA . PHE A 1 154 ? 22.527 17.216 30.493 1.00 10.37 144 PHE A CA 1
ATOM 859 C C . PHE A 1 154 ? 22.975 17.526 31.925 1.00 11.06 144 PHE A C 1
ATOM 860 O O . PHE A 1 154 ? 22.824 16.702 32.820 1.00 11.17 144 PHE A O 1
ATOM 868 N N . ALA A 1 155 ? 23.519 18.716 32.154 1.00 10.75 145 ALA A N 1
ATOM 869 C CA . ALA A 1 155 ? 23.904 19.069 33.516 1.00 11.18 145 ALA A CA 1
ATOM 870 C C . ALA A 1 155 ? 22.676 19.582 34.276 1.00 11.42 145 ALA A C 1
ATOM 871 O O . ALA A 1 155 ? 22.222 20.705 34.037 1.00 10.34 145 ALA A O 1
ATOM 873 N N . ILE A 1 156 ? 22.123 18.748 35.160 1.00 9.65 146 ILE A N 1
ATOM 874 C CA . ILE A 1 156 ? 20.947 19.117 35.951 1.00 11.11 146 ILE A CA 1
ATOM 875 C C . ILE A 1 156 ? 21.055 18.719 37.426 1.00 13.88 146 ILE A C 1
ATOM 876 O O . ILE A 1 156 ? 21.923 17.932 37.814 1.00 14.01 146 ILE A O 1
ATOM 881 N N . VAL A 1 157 ? 20.153 19.264 38.235 1.00 13.83 147 VAL A N 1
ATOM 882 C CA . VAL A 1 157 ? 20.075 18.917 39.648 1.00 16.05 147 VAL A CA 1
ATOM 883 C C . VAL A 1 157 ? 18.929 17.935 39.888 1.00 15.20 147 VAL A C 1
ATOM 884 O O . VAL A 1 157 ? 17.776 18.218 39.555 1.00 15.97 147 VAL A O 1
ATOM 888 N N . PRO A 1 158 ? 19.241 16.768 40.465 1.00 19.05 148 PRO A N 1
ATOM 889 C CA . PRO A 1 158 ? 18.211 15.756 40.735 1.00 18.58 148 PRO A CA 1
ATOM 890 C C . PRO A 1 158 ? 17.153 16.287 41.697 1.00 16.19 148 PRO A C 1
ATOM 891 O O . PRO A 1 158 ? 17.478 17.063 42.590 1.00 15.52 148 PRO A O 1
ATOM 895 N N . GLY A 1 159 ? 15.901 15.888 41.497 1.00 17.97 149 GLY A N 1
ATOM 896 C CA . GLY A 1 159 ? 14.809 16.348 42.338 1.00 17.59 149 GLY A CA 1
ATOM 897 C C . GLY A 1 159 ? 14.230 17.689 41.930 1.00 20.00 149 GLY A C 1
ATOM 898 O O . GLY A 1 159 ? 13.272 18.175 42.551 1.00 19.39 149 GLY A O 1
ATOM 899 N N . SER A 1 160 ? 14.810 18.297 40.896 1.00 14.66 150 SER A N 1
ATOM 900 C CA . SER A 1 160 ? 14.321 19.575 40.390 1.00 14.42 150 SER A CA 1
ATOM 901 C C . SER A 1 160 ? 13.352 19.318 39.218 1.00 14.23 150 SER A C 1
ATOM 902 O O . SER A 1 160 ? 13.277 18.196 38.717 1.00 12.07 150 SER A O 1
ATOM 905 N N . PRO A 1 161 ? 12.612 20.354 38.774 1.00 14.50 151 PRO A N 1
ATOM 906 C CA . PRO A 1 161 ? 11.746 20.153 37.602 1.00 13.09 151 PRO A CA 1
ATOM 907 C C . PRO A 1 161 ? 12.531 19.691 36.371 1.00 12.95 151 PRO A C 1
ATOM 908 O O . PRO A 1 161 ? 11.946 19.078 35.480 1.00 11.03 151 PRO A O 1
ATOM 912 N N . SER A 1 162 ? 13.828 19.990 36.329 1.00 11.75 152 SER A N 1
ATOM 913 C CA . SER A 1 162 ? 14.706 19.505 35.265 1.00 13.42 152 SER A CA 1
ATOM 914 C C . SER A 1 162 ? 14.653 17.994 35.155 1.00 11.22 152 SER A C 1
ATOM 915 O O . SER A 1 162 ? 14.624 17.443 34.049 1.00 10.41 152 SER A O 1
ATOM 918 N N . GLU A 1 163 ? 14.657 17.320 36.304 1.00 12.33 153 GLU A N 1
ATOM 919 C CA . GLU A 1 163 ? 14.607 15.862 36.311 1.00 12.02 153 GLU A CA 1
ATOM 920 C C . GLU A 1 163 ? 13.280 15.364 35.750 1.00 13.57 153 GLU A C 1
ATOM 921 O O . GLU A 1 163 ? 13.250 14.478 34.911 1.00 13.44 153 GLU A O 1
ATOM 927 N N . VAL A 1 164 ? 12.183 15.944 36.224 1.00 14.26 154 VAL A N 1
ATOM 928 C CA . VAL A 1 164 ? 10.856 15.588 35.729 1.00 16.14 154 VAL A CA 1
ATOM 929 C C . VAL A 1 164 ? 10.803 15.698 34.203 1.00 13.31 154 VAL A C 1
ATOM 930 O O . VAL A 1 164 ? 10.320 14.801 33.533 1.00 15.62 154 VAL A O 1
ATOM 942 N N . LEU A 1 166 ? 13.390 15.745 32.029 1.00 14.85 156 LEU A N 1
ATOM 943 C CA . LEU A 1 166 ? 14.333 14.850 31.362 1.00 14.24 156 LEU A CA 1
ATOM 944 C C . LEU A 1 166 ? 13.702 13.467 31.193 1.00 16.01 156 LEU A C 1
ATOM 945 O O . LEU A 1 166 ? 13.879 12.801 30.166 1.00 17.08 156 LEU A O 1
ATOM 950 N N . ARG A 1 167 ? 12.963 13.038 32.208 1.00 15.66 157 ARG A N 1
ATOM 951 C CA . ARG A 1 167 ? 12.212 11.791 32.103 1.00 17.67 157 ARG A CA 1
ATOM 952 C C . ARG A 1 167 ? 11.149 11.926 31.019 1.00 17.88 157 ARG A C 1
ATOM 953 O O . ARG A 1 167 ? 10.986 11.040 30.178 1.00 19.38 157 ARG A O 1
ATOM 961 N N . GLU A 1 168 ? 10.443 13.054 31.032 1.00 17.83 158 GLU A N 1
ATOM 962 C CA . GLU A 1 168 ? 9.406 13.321 30.042 1.00 19.55 158 GLU A CA 1
ATOM 963 C C . GLU A 1 168 ? 9.905 13.146 28.608 1.00 20.16 158 GLU A C 1
ATOM 964 O O . GLU A 1 168 ? 9.213 12.549 27.786 1.00 18.67 158 GLU A O 1
ATOM 970 N N . ILE A 1 169 ? 11.101 13.652 28.307 1.00 16.86 159 ILE A N 1
ATOM 971 C CA . ILE A 1 169 ? 11.650 13.513 26.957 1.00 17.41 159 ILE A CA 1
ATOM 972 C C . ILE A 1 169 ? 12.559 12.294 26.780 1.00 17.97 159 ILE A C 1
ATOM 973 O O . ILE A 1 169 ? 13.288 12.202 25.794 1.00 17.82 159 ILE A O 1
ATOM 978 N N . ASP A 1 170 ? 12.495 11.367 27.735 1.00 18.76 160 ASP A N 1
ATOM 979 C CA . ASP A 1 170 ? 13.160 10.063 27.630 1.00 19.31 160 ASP A CA 1
ATOM 980 C C . ASP A 1 170 ? 14.683 10.141 27.553 1.00 21.09 160 ASP A C 1
ATOM 981 O O . ASP A 1 170 ? 15.320 9.343 26.866 1.00 19.85 160 ASP A O 1
ATOM 986 N N . LYS A 1 171 ? 15.266 11.101 28.261 1.00 14.54 161 LYS A N 1
ATOM 987 C CA . LYS A 1 171 ? 16.716 11.241 28.275 1.00 14.38 161 LYS A CA 1
ATOM 988 C C . LYS A 1 171 ? 17.274 10.978 29.670 1.00 14.26 161 LYS A C 1
ATOM 989 O O . LYS A 1 171 ? 18.485 11.003 29.873 1.00 15.07 161 LYS A O 1
ATOM 995 N N . TYR A 1 172 ? 16.388 10.758 30.638 1.00 14.92 162 TYR A N 1
ATOM 996 C CA . TYR A 1 172 ? 16.812 10.635 32.032 1.00 17.56 162 TYR A CA 1
ATOM 997 C C . TYR A 1 172 ? 17.710 9.423 32.280 1.00 16.16 162 TYR A C 1
ATOM 998 O O . TYR A 1 172 ? 18.752 9.549 32.914 1.00 15.90 162 TYR A O 1
ATOM 1007 N N . GLU A 1 173 ? 17.299 8.252 31.802 1.00 16.76 163 GLU A N 1
ATOM 1008 C CA . GLU A 1 173 ? 18.086 7.041 32.047 1.00 18.31 163 GLU A CA 1
ATOM 1009 C C . GLU A 1 173 ? 19.486 7.111 31.454 1.00 16.11 163 GLU A C 1
ATOM 1010 O O . GLU A 1 173 ? 20.457 6.739 32.110 1.00 16.53 163 GLU A O 1
ATOM 1016 N N . GLY A 1 174 ? 19.591 7.596 30.220 1.00 15.31 164 GLY A N 1
ATOM 1017 C CA . GLY A 1 174 ? 20.875 7.662 29.546 1.00 13.37 164 GLY A CA 1
ATOM 1018 C C . GLY A 1 174 ? 21.782 8.738 30.103 1.00 13.92 164 GLY A C 1
ATOM 1019 O O . GLY A 1 174 ? 22.976 8.763 29.809 1.00 12.98 164 GLY A O 1
ATOM 1020 N N . ASN A 1 175 ? 21.215 9.623 30.917 1.00 13.59 165 ASN A N 1
ATOM 1021 C CA . ASN A 1 175 ? 21.971 10.737 31.501 1.00 13.91 165 ASN A CA 1
ATOM 1022 C C . ASN A 1 175 ? 22.265 10.525 32.988 1.00 12.16 165 ASN A C 1
ATOM 1023 O O . ASN A 1 175 ? 22.969 11.309 33.609 1.00 11.93 165 ASN A O 1
ATOM 1028 N N . PHE A 1 176 ? 21.738 9.448 33.551 1.00 11.90 166 PHE A N 1
ATOM 1029 C CA . PHE A 1 176 ? 21.834 9.223 34.990 1.00 14.06 166 PHE A CA 1
ATOM 1030 C C . PHE A 1 176 ? 23.280 9.133 35.488 1.00 12.46 166 PHE A C 1
ATOM 1031 O O . PHE A 1 176 ? 23.652 9.815 36.441 1.00 13.33 166 PHE A O 1
ATOM 1039 N N . ASN A 1 177 ? 24.087 8.277 34.861 1.00 11.49 167 ASN A N 1
ATOM 1040 C CA . ASN A 1 177 ? 25.484 8.139 35.270 1.00 13.14 167 ASN A CA 1
ATOM 1041 C C . ASN A 1 177 ? 26.243 9.471 35.209 1.00 11.94 167 ASN A C 1
ATOM 1042 O O . ASN A 1 177 ? 26.992 9.805 36.122 1.00 12.60 167 ASN A O 1
ATOM 1047 N N . TYR A 1 178 ? 26.033 10.237 34.144 1.00 11.27 168 TYR A N 1
ATOM 1048 C CA . TYR A 1 178 ? 26.629 11.566 34.056 1.00 11.41 168 TYR A CA 1
ATOM 1049 C C . TYR A 1 178 ? 26.232 12.480 35.230 1.00 11.71 168 TYR A C 1
ATOM 1050 O O . TYR A 1 178 ? 27.089 13.089 35.862 1.00 11.43 168 TYR A O 1
ATOM 1059 N N . THR A 1 179 ? 24.936 12.548 35.522 1.00 12.19 169 THR A N 1
ATOM 1060 C CA . THR A 1 179 ? 24.409 13.385 36.614 1.00 13.08 169 THR A CA 1
ATOM 1061 C C . THR A 1 179 ? 24.966 12.977 37.984 1.00 13.82 169 THR A C 1
ATOM 1062 O O . THR A 1 179 ? 25.310 13.828 38.823 1.00 12.38 169 THR A O 1
ATOM 1074 N N . SER A 1 181 ? 27.792 11.634 38.520 1.00 12.22 171 SER A N 1
ATOM 1075 C CA . SER A 1 181 ? 29.227 11.922 38.574 1.00 12.43 171 SER A CA 1
ATOM 1076 C C . SER A 1 181 ? 29.466 13.363 39.022 1.00 14.23 171 SER A C 1
ATOM 1077 O O . SER A 1 181 ? 30.598 13.746 39.336 1.00 14.40 171 SER A O 1
ATOM 1080 N N . LEU A 1 182 ? 28.398 14.161 39.035 1.00 13.41 172 LEU A N 1
ATOM 1081 C CA . LEU A 1 182 ? 28.504 15.593 39.341 1.00 14.87 172 LEU A CA 1
ATOM 1082 C C . LEU A 1 182 ? 27.933 15.989 40.704 1.00 15.01 172 LEU A C 1
ATOM 1083 O O . LEU A 1 182 ? 28.442 16.896 41.344 1.00 17.62 172 LEU A O 1
ATOM 1088 N N . ILE A 1 183 ? 26.853 15.338 41.121 1.00 17.48 173 ILE A N 1
ATOM 1089 C CA . ILE A 1 183 ? 26.113 15.788 42.298 1.00 18.57 173 ILE A CA 1
ATOM 1090 C C . ILE A 1 183 ? 26.532 14.974 43.519 1.00 18.38 173 ILE A C 1
ATOM 1091 O O . ILE A 1 183 ? 26.617 13.749 43.454 1.00 17.36 173 ILE A O 1
ATOM 1096 N N . GLY A 1 184 ? 26.798 15.654 44.628 1.00 20.40 174 GLY A N 1
ATOM 1097 C CA . GLY A 1 184 ? 27.201 14.971 45.845 1.00 18.04 174 GLY A CA 1
ATOM 1098 C C . GLY A 1 184 ? 26.017 14.419 46.612 1.00 21.82 174 GLY A C 1
ATOM 1099 O O . GLY A 1 184 ? 24.931 15.013 46.611 1.00 18.45 174 GLY A O 1
ATOM 1100 N N . PHE A 1 185 ? 26.209 13.268 47.254 1.00 18.35 175 PHE A N 1
ATOM 1101 C CA . PHE A 1 185 ? 25.194 12.733 48.157 1.00 19.79 175 PHE A CA 1
ATOM 1102 C C . PHE A 1 185 ? 25.821 12.378 49.496 1.00 21.54 175 PHE A C 1
ATOM 1103 O O . PHE A 1 185 ? 27.036 12.179 49.592 1.00 19.00 175 PHE A O 1
ATOM 1111 N N . LYS A 1 186 ? 24.983 12.282 50.522 1.00 21.00 176 LYS A N 1
ATOM 1112 C CA . LYS A 1 186 ? 25.457 11.954 51.859 1.00 17.64 176 LYS A CA 1
ATOM 1113 C C . LYS A 1 186 ? 26.023 10.531 51.917 1.00 17.10 176 LYS A C 1
ATOM 1114 O O . LYS A 1 186 ? 25.514 9.614 51.261 1.00 15.86 176 LYS A O 1
ATOM 1120 N N . SER A 1 187 ? 27.090 10.372 52.693 1.00 16.76 177 SER A N 1
ATOM 1121 C CA . SER A 1 187 ? 27.696 9.069 52.955 1.00 17.71 177 SER A CA 1
ATOM 1122 C C . SER A 1 187 ? 28.422 9.198 54.280 1.00 16.88 177 SER A C 1
ATOM 1123 O O . SER A 1 187 ? 28.453 10.290 54.864 1.00 16.66 177 SER A O 1
ATOM 1126 N N . ARG A 1 188 ? 29.017 8.109 54.758 1.00 15.02 178 ARG A N 1
ATOM 1127 C CA . ARG A 1 188 ? 29.832 8.19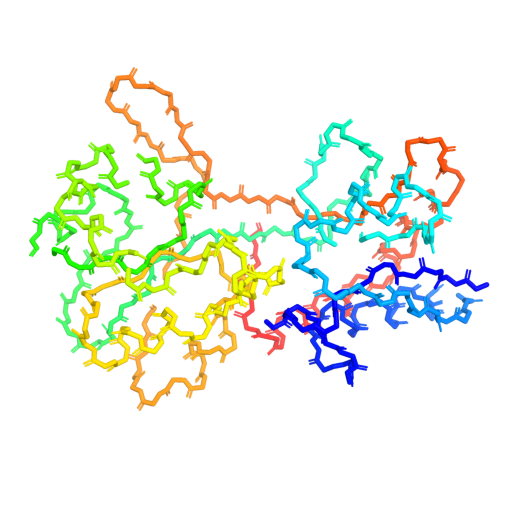6 55.969 1.00 15.53 178 ARG A CA 1
ATOM 1128 C C . ARG A 1 188 ? 30.978 9.192 55.788 1.00 15.43 178 ARG A C 1
ATOM 1129 O O . ARG A 1 188 ? 31.396 9.840 56.746 1.00 16.43 178 ARG A O 1
ATOM 1137 N N . ARG A 1 189 ? 31.473 9.329 54.560 1.00 16.77 179 ARG A N 1
ATOM 1138 C CA . ARG A 1 189 ? 32.613 10.213 54.303 1.00 17.73 179 ARG A CA 1
ATOM 1139 C C . ARG A 1 189 ? 32.202 11.627 53.893 1.00 19.19 179 ARG A C 1
ATOM 1140 O O . ARG A 1 189 ? 33.051 12.509 53.734 1.00 18.59 179 ARG A O 1
ATOM 1148 N N . ASN A 1 190 ? 30.905 11.838 53.709 1.00 18.41 180 ASN A N 1
ATOM 1149 C CA . ASN A 1 190 ? 30.416 13.104 53.174 1.00 18.73 180 ASN A CA 1
ATOM 1150 C C . ASN A 1 190 ? 29.162 13.531 53.922 1.00 19.40 180 ASN A C 1
ATOM 1151 O O . ASN A 1 190 ? 28.053 13.479 53.381 1.00 17.72 180 ASN A O 1
ATOM 1156 N N . GLN A 1 191 ? 29.355 13.955 55.168 1.00 19.05 181 GLN A N 1
ATOM 1157 C CA . GLN A 1 191 ? 28.249 14.283 56.062 1.00 20.10 181 GLN A CA 1
ATOM 1158 C C . GLN A 1 191 ? 27.626 15.626 55.721 1.00 21.79 181 GLN A C 1
ATOM 1159 O O . GLN A 1 191 ? 26.421 15.822 55.887 1.00 22.65 181 GLN A O 1
ATOM 1165 N N . TYR A 1 192 ? 28.455 16.547 55.242 1.00 22.50 182 TYR A N 1
ATOM 1166 C CA . TYR A 1 192 ? 27.980 17.850 54.794 1.00 24.05 182 TYR A CA 1
ATOM 1167 C C . TYR A 1 192 ? 28.085 17.884 53.280 1.00 26.64 182 TYR A C 1
ATOM 1168 O O . TYR A 1 192 ? 29.176 18.009 52.724 1.00 29.78 182 TYR A O 1
ATOM 1177 N N . VAL A 1 193 ? 26.944 17.763 52.620 1.00 21.47 183 VAL A N 1
ATOM 1178 C CA . VAL A 1 193 ? 26.901 17.599 51.176 1.00 24.16 183 VAL A CA 1
ATOM 1179 C C . VAL A 1 193 ? 26.789 18.964 50.506 1.00 28.53 183 VAL A C 1
ATOM 1180 O O . VAL A 1 193 ? 25.711 19.558 50.478 1.00 27.02 183 VAL A O 1
ATOM 1184 N N . ARG A 1 194 ? 27.901 19.471 49.978 1.00 31.10 184 ARG A N 1
ATOM 1185 C CA . ARG A 1 194 ? 27.893 20.815 49.399 1.00 32.87 184 ARG A CA 1
ATOM 1186 C C . ARG A 1 194 ? 27.291 20.878 47.984 1.00 32.43 184 ARG A C 1
ATOM 1187 O O . ARG A 1 194 ? 27.451 19.950 47.186 1.00 31.43 184 ARG A O 1
ATOM 1195 N N . TYR A 1 195 ? 26.584 21.978 47.714 1.00 31.16 185 TYR A N 1
ATOM 1196 C CA . 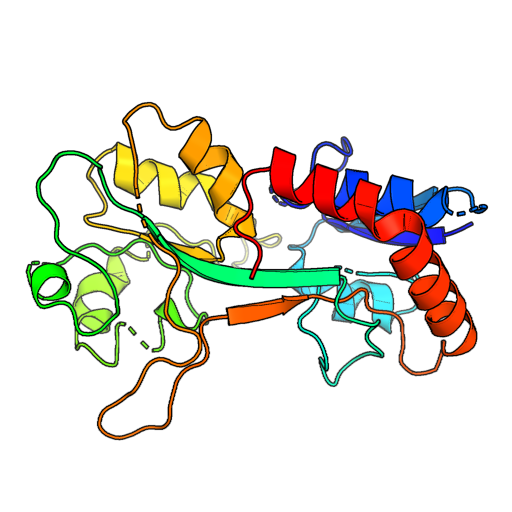TYR A 1 195 ? 25.928 22.255 46.437 1.00 31.91 185 TYR A CA 1
ATOM 1197 C C . TYR A 1 195 ? 26.781 23.257 45.674 1.00 29.69 185 TYR A C 1
ATOM 1198 O O . TYR A 1 195 ? 26.940 24.391 46.136 1.00 28.14 185 TYR A O 1
ATOM 1207 N N . ALA A 1 196 ? 27.305 22.880 44.509 1.00 24.54 186 ALA A N 1
ATOM 1208 C CA . ALA A 1 196 ? 28.098 23.821 43.714 1.00 24.78 186 ALA A CA 1
ATOM 1209 C C . ALA A 1 196 ? 27.610 23.961 42.266 1.00 23.95 186 ALA A C 1
ATOM 1210 O O . ALA A 1 196 ? 28.087 23.258 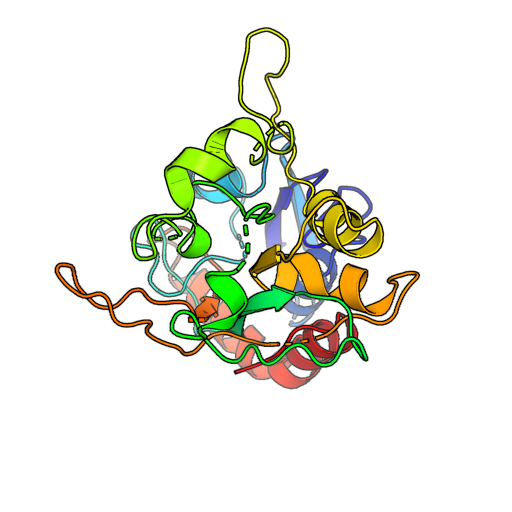41.374 1.00 20.99 186 ALA A O 1
ATOM 1212 N N . PRO A 1 197 ? 26.666 24.886 42.022 1.00 23.35 187 PRO A N 1
ATOM 1213 C CA . PRO A 1 197 ? 26.140 25.075 40.661 1.00 21.01 187 PRO A CA 1
ATOM 1214 C C . PRO A 1 197 ? 27.168 25.592 39.646 1.00 19.67 187 PRO A C 1
ATOM 1215 O O . PRO A 1 197 ? 26.975 25.415 38.435 1.00 17.36 187 PRO A O 1
ATOM 1219 N N . ASP A 1 198 ? 28.231 26.241 40.121 1.00 21.12 188 ASP A N 1
ATOM 1220 C CA . ASP A 1 198 ? 29.302 26.684 39.230 1.00 18.16 188 ASP A CA 1
ATOM 1221 C C . ASP A 1 198 ? 29.960 25.510 38.485 1.00 16.72 188 ASP A C 1
ATOM 1222 O O . ASP A 1 198 ? 30.451 25.662 37.370 1.00 16.17 188 ASP A O 1
ATOM 1227 N N . LEU A 1 199 ? 29.975 24.340 39.114 1.00 14.97 189 LEU A N 1
ATOM 1228 C CA . LEU A 1 199 ? 30.417 23.116 38.452 1.00 13.88 189 LEU A CA 1
ATOM 1229 C C . LEU A 1 199 ? 29.554 22.802 37.223 1.00 13.70 189 LEU A C 1
ATOM 1230 O O . LEU A 1 199 ? 30.061 22.446 36.152 1.00 12.31 189 LEU A O 1
ATOM 1235 N N . LEU A 1 200 ? 28.240 22.917 37.376 1.00 12.27 190 LEU A N 1
ATOM 1236 C CA . LEU A 1 200 ? 27.339 22.600 36.269 1.00 12.78 190 LEU A CA 1
ATOM 1237 C C . LEU A 1 200 ? 27.521 23.567 35.095 1.00 11.83 190 LEU A C 1
ATOM 1238 O O . LEU A 1 200 ? 27.526 23.149 33.942 1.00 11.81 190 LEU A O 1
ATOM 1243 N N . VAL A 1 201 ? 27.690 24.853 35.383 1.00 11.34 191 VAL A N 1
ATOM 1244 C CA . VAL A 1 201 ? 27.967 25.810 34.312 1.00 11.11 191 VAL A CA 1
ATOM 1245 C C . VAL A 1 201 ? 29.296 25.477 33.625 1.00 11.97 191 VAL A C 1
ATOM 1246 O O . VAL A 1 201 ? 29.412 25.516 32.393 1.00 10.54 191 VAL A O 1
ATOM 1250 N N . SER A 1 202 ? 30.289 25.116 34.429 1.00 11.65 192 SER A N 1
ATOM 1251 C CA . SER A 1 202 ? 31.611 24.764 33.917 1.00 13.77 192 SER A CA 1
ATOM 1252 C C . SER A 1 202 ? 31.586 23.583 32.949 1.00 12.49 192 SER A C 1
ATOM 1253 O O . SER A 1 202 ? 32.375 23.528 32.008 1.00 12.96 192 SER A O 1
ATOM 1256 N N . GLU A 1 203 ? 30.680 22.639 33.193 1.00 12.51 193 GLU A N 1
ATOM 1257 C CA . GLU A 1 203 ? 30.518 21.469 32.325 1.00 11.38 193 GLU A CA 1
ATOM 1258 C C . GLU A 1 203 ? 30.071 21.869 30.918 1.00 13.33 193 GLU A C 1
ATOM 1259 O O . GLU A 1 203 ? 30.445 21.234 29.933 1.00 13.41 193 GLU A O 1
ATOM 1265 N N . VAL A 1 204 ? 29.255 22.912 30.836 1.00 11.66 194 VAL A N 1
ATOM 1266 C CA . VAL A 1 204 ? 28.833 23.443 29.543 1.00 12.60 194 VAL A CA 1
ATOM 1267 C C . VAL A 1 204 ? 30.000 24.154 28.864 1.00 14.32 194 VAL A C 1
ATOM 1268 O O . VAL A 1 204 ? 30.277 23.931 27.688 1.00 14.11 194 VAL A O 1
ATOM 1272 N N . VAL A 1 205 ? 30.691 25.000 29.617 1.00 15.60 195 VAL A N 1
ATOM 1273 C CA . VAL A 1 205 ? 31.874 25.688 29.101 1.00 15.59 195 VAL A CA 1
ATOM 1274 C C . VAL A 1 205 ? 32.898 24.697 28.544 1.00 16.97 195 VAL A C 1
ATOM 1275 O O . VAL A 1 205 ? 33.493 24.935 27.487 1.00 17.85 195 VAL A O 1
ATOM 1279 N N . SER A 1 206 ? 33.073 23.578 29.241 1.00 15.68 196 SER A N 1
ATOM 1280 C CA . SER A 1 206 ? 34.048 22.564 28.846 1.00 17.43 196 SER A CA 1
ATOM 1281 C C . SER A 1 206 ? 33.555 21.684 27.702 1.00 19.23 196 SER A C 1
ATOM 1282 O O . SER A 1 206 ? 34.348 21.007 27.044 1.00 18.91 196 SER A O 1
ATOM 1285 N N . GLY A 1 207 ? 32.244 21.676 27.472 1.00 18.47 197 GLY A N 1
ATOM 1286 C CA . GLY A 1 207 ? 31.679 20.860 26.418 1.00 15.80 197 GLY A CA 1
ATOM 1287 C C . GLY A 1 207 ? 31.364 19.444 26.860 1.00 17.23 197 GLY A C 1
ATOM 1288 O O . GLY A 1 207 ? 30.835 18.649 26.081 1.00 17.18 197 GLY A O 1
ATOM 1289 N N . LYS A 1 208 ? 31.672 19.124 28.113 1.00 14.21 198 LYS A N 1
ATOM 1290 C CA . LYS A 1 208 ? 31.347 17.816 28.656 1.00 16.74 198 LYS A CA 1
ATOM 1291 C C . LYS A 1 208 ? 29.839 17.651 28.793 1.00 17.70 198 LYS A C 1
ATOM 1292 O O . LYS A 1 208 ? 29.314 16.540 28.698 1.00 15.61 198 LYS A O 1
ATOM 1298 N N . ALA A 1 209 ? 29.147 18.761 29.033 1.00 12.88 199 ALA A N 1
ATOM 1299 C CA . ALA A 1 209 ? 27.694 18.759 28.979 1.00 13.51 199 ALA A CA 1
ATOM 1300 C C . ALA A 1 209 ? 27.253 19.393 27.668 1.00 13.39 199 ALA A C 1
ATOM 1301 O O . ALA A 1 209 ? 27.788 20.419 27.263 1.00 14.09 199 ALA A O 1
ATOM 1303 N N . ASP A 1 210 ? 26.288 18.779 26.993 1.00 11.04 200 ASP A N 1
ATOM 1304 C CA . ASP A 1 210 ? 25.675 19.424 25.834 1.00 11.50 200 ASP A CA 1
ATOM 1305 C C . ASP A 1 210 ? 24.932 20.679 26.266 1.00 11.03 200 ASP A C 1
ATOM 1306 O O . ASP A 1 210 ? 24.837 21.657 25.515 1.00 10.79 200 ASP A O 1
ATOM 1311 N N . ILE A 1 211 ? 24.402 20.647 27.488 1.00 11.02 201 ILE A N 1
ATOM 1312 C CA . ILE A 1 211 ? 23.517 21.711 27.962 1.00 10.50 201 ILE A CA 1
ATOM 1313 C C . ILE A 1 211 ? 23.278 21.561 29.456 1.00 8.73 201 ILE A C 1
ATOM 1314 O O . ILE A 1 211 ? 23.430 20.475 30.006 1.00 8.36 201 ILE A O 1
ATOM 1319 N N . ALA A 1 212 ? 22.934 22.662 30.118 1.00 8.49 202 ALA A N 1
ATOM 1320 C CA . ALA A 1 212 ? 22.523 22.597 31.510 1.00 7.86 202 ALA A CA 1
ATOM 1321 C C . ALA A 1 212 ? 21.119 23.143 31.611 1.00 8.91 202 ALA A C 1
ATOM 1322 O O . ALA A 1 212 ? 20.682 23.931 30.768 1.00 7.31 202 ALA A O 1
ATOM 1324 N N . HIS A 1 213 ? 20.398 22.700 32.632 1.00 8.60 203 HIS A N 1
ATOM 1325 C CA . HIS A 1 213 ? 19.103 23.286 32.945 1.00 8.36 203 HIS A CA 1
ATOM 1326 C C . HIS A 1 213 ? 19.129 23.493 34.445 1.00 9.37 203 HIS A C 1
ATOM 1327 O O . HIS A 1 213 ? 19.111 22.526 35.212 1.00 8.92 203 HIS A O 1
ATOM 1334 N N . ILE A 1 214 ? 19.214 24.759 34.848 1.00 8.76 204 ILE A N 1
ATOM 1335 C CA . ILE A 1 214 ? 19.592 25.137 36.210 1.00 10.76 204 ILE A CA 1
ATOM 1336 C C . ILE A 1 214 ? 18.700 26.272 36.669 1.00 8.86 204 ILE A C 1
ATOM 1337 O O . ILE A 1 214 ? 18.336 27.129 35.869 1.00 8.22 204 ILE A O 1
ATOM 1342 N N . TRP A 1 215 ? 18.362 26.285 37.956 1.00 9.09 205 TRP A N 1
ATOM 1343 C CA . TRP A 1 215 ? 17.667 27.416 38.568 1.00 9.54 205 TRP A CA 1
ATOM 1344 C C . TRP A 1 215 ? 18.506 28.677 38.337 1.00 9.13 205 TRP A C 1
ATOM 1345 O O . TRP A 1 215 ? 19.651 28.754 38.767 1.00 10.22 205 TRP A O 1
ATOM 1356 N N . ALA A 1 216 ? 17.937 29.656 37.642 1.00 7.93 206 ALA A N 1
ATOM 1357 C CA . ALA A 1 216 ? 18.733 30.788 37.154 1.00 8.79 206 ALA A CA 1
ATOM 1358 C C . ALA A 1 216 ? 19.494 31.591 38.227 1.00 8.60 206 ALA A C 1
ATOM 1359 O O . ALA A 1 216 ? 20.647 31.946 38.014 1.00 8.66 206 ALA A O 1
ATOM 1361 N N . PRO A 1 217 ? 18.867 31.869 39.383 1.00 9.98 207 PRO A N 1
ATOM 1362 C CA . PRO A 1 217 ? 19.648 32.584 40.404 1.00 8.97 207 PRO A CA 1
ATOM 1363 C C . PRO A 1 217 ? 20.941 31.868 40.839 1.00 10.94 207 PRO A C 1
ATOM 1364 O O . PRO A 1 217 ? 21.904 32.542 41.221 1.00 11.03 207 PRO A O 1
ATOM 1368 N N . GLU A 1 218 ? 20.957 30.540 40.768 1.00 10.42 208 GLU A N 1
ATOM 1369 C CA . GLU A 1 218 ? 22.140 29.735 41.106 1.00 12.60 208 GLU A CA 1
ATOM 1370 C C . GLU A 1 218 ? 23.239 29.844 40.062 1.00 10.76 208 GLU A C 1
ATOM 1371 O O . GLU A 1 218 ? 24.416 29.675 40.371 1.00 12.59 208 GLU A O 1
ATOM 1377 N N . ALA A 1 219 ? 22.844 30.066 38.812 1.00 8.67 209 ALA A N 1
ATOM 1378 C CA . ALA A 1 219 ? 23.780 29.982 37.702 1.00 11.27 209 ALA A CA 1
ATOM 1379 C C . ALA A 1 219 ? 24.257 31.339 37.211 1.00 11.33 209 ALA A C 1
ATOM 1380 O O . ALA A 1 219 ? 25.321 31.429 36.612 1.00 10.34 209 ALA A O 1
ATOM 1382 N N . ALA A 1 220 ? 23.472 32.379 37.484 1.00 8.06 210 ALA A N 1
ATOM 1383 C CA . ALA A 1 220 ? 23.601 33.665 36.785 1.00 11.00 210 ALA A CA 1
ATOM 1384 C C . ALA A 1 220 ? 24.992 34.290 36.780 1.00 13.52 210 ALA A C 1
ATOM 1385 O O . ALA A 1 220 ? 25.479 34.688 35.725 1.00 12.02 210 ALA A O 1
ATOM 1387 N N . ARG A 1 221 ? 25.632 34.376 37.944 1.00 11.06 211 ARG A N 1
ATOM 1388 C CA . ARG A 1 221 ? 26.937 35.019 38.003 1.00 13.14 211 ARG A CA 1
ATOM 1389 C C . ARG A 1 221 ? 27.983 34.230 37.216 1.00 14.12 211 ARG A C 1
ATOM 1390 O O . ARG A 1 221 ? 28.889 34.815 36.612 1.00 13.18 211 ARG A O 1
ATOM 1398 N N . TYR A 1 222 ? 27.830 32.906 37.190 1.00 12.68 212 TYR A N 1
ATOM 1399 C CA . TYR A 1 222 ? 28.792 32.032 36.525 1.00 12.22 212 TYR A CA 1
ATOM 1400 C C . TYR A 1 222 ? 28.613 32.018 35.009 1.00 11.78 212 TYR A C 1
ATOM 1401 O O . TYR A 1 222 ? 29.575 31.827 34.257 1.00 15.28 212 TYR A O 1
ATOM 1410 N N . VAL A 1 223 ? 27.387 32.230 34.560 1.00 11.08 213 VAL A N 1
ATOM 1411 C CA . VAL A 1 223 ? 27.133 32.423 33.136 1.00 14.24 213 VAL A CA 1
ATOM 1412 C C . VAL A 1 223 ? 27.782 33.734 32.665 1.00 16.24 213 VAL A C 1
ATOM 1413 O O . VAL A 1 223 ? 28.424 33.780 31.619 1.00 18.02 213 VAL A O 1
ATOM 1417 N N . LYS A 1 224 ? 27.643 34.792 33.451 1.00 16.95 214 LYS A N 1
ATOM 1418 C CA . LYS A 1 224 ? 28.304 36.053 33.111 1.00 18.82 214 LYS A CA 1
ATOM 1419 C C . LYS A 1 224 ? 29.831 35.941 33.040 1.00 20.66 214 LYS A C 1
ATOM 1420 O O . LYS A 1 224 ? 30.452 36.391 32.077 1.00 22.61 214 LYS A O 1
ATOM 1426 N N . SER A 1 225 ? 30.437 35.336 34.051 1.00 19.13 215 SER A N 1
ATOM 1427 C CA . SER A 1 225 ? 31.891 35.229 34.094 1.00 19.96 215 SER A CA 1
ATOM 1428 C C . SER A 1 225 ? 32.456 34.078 33.254 1.00 20.98 215 SER A C 1
ATOM 1429 O O . SER A 1 225 ? 33.668 33.833 33.271 1.00 20.40 215 SER A O 1
ATOM 1432 N N . ALA A 1 226 ? 31.587 33.383 32.518 1.00 17.38 216 ALA A N 1
ATOM 1433 C CA . ALA A 1 226 ? 31.990 32.220 31.735 1.00 17.88 216 ALA A CA 1
ATOM 1434 C C . ALA A 1 226 ? 33.127 32.567 30.779 1.00 20.96 216 ALA A C 1
ATOM 1435 O O . ALA A 1 226 ? 33.188 33.682 30.269 1.00 19.45 216 ALA A O 1
ATOM 1437 N N . SER A 1 227 ? 34.018 31.608 30.542 1.00 19.30 217 SER A N 1
ATOM 1438 C CA . SER A 1 227 ? 35.177 31.839 29.686 1.00 21.42 217 SER A CA 1
ATOM 1439 C C . SER A 1 227 ? 34.812 31.735 28.200 1.00 25.74 217 SER A C 1
ATOM 1440 O O . SER A 1 227 ? 35.544 32.217 27.335 1.00 23.31 217 SER A O 1
ATOM 1443 N N . VAL A 1 228 ? 33.665 31.125 27.910 1.00 22.03 218 VAL A N 1
ATOM 1444 C CA . VAL A 1 228 ? 33.114 31.151 26.558 1.00 21.56 218 VAL A CA 1
ATOM 1445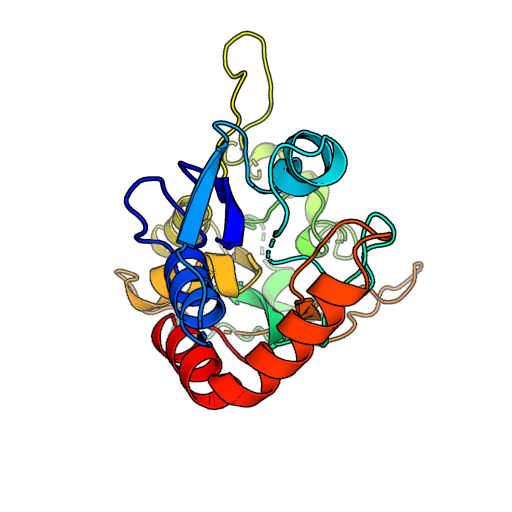 C C . VAL A 1 228 ? 31.694 31.692 26.626 1.00 19.42 218 VAL A C 1
ATOM 1446 O O . VAL A 1 228 ? 31.006 31.489 27.628 1.00 18.19 218 VAL A O 1
ATOM 1450 N N . PRO A 1 229 ? 31.251 32.393 25.566 1.00 20.10 219 PRO A N 1
ATOM 1451 C CA . PRO A 1 229 ? 29.939 33.043 25.634 1.00 19.48 219 PRO A CA 1
ATOM 1452 C C . PRO A 1 229 ? 28.828 32.004 25.755 1.00 16.59 219 PRO A C 1
ATOM 1453 O O . PRO A 1 229 ? 28.797 31.060 24.971 1.00 16.40 219 PRO A O 1
ATOM 1457 N N . LEU A 1 230 ? 27.940 32.181 26.728 1.00 15.40 220 LEU A N 1
ATOM 1458 C CA . LEU A 1 230 ? 26.842 31.243 26.928 1.00 16.14 220 LEU A CA 1
ATOM 1459 C C . LEU A 1 230 ? 25.509 31.942 26.743 1.00 15.03 220 LEU A C 1
ATOM 1460 O O . LEU A 1 230 ? 25.386 33.147 26.973 1.00 15.19 220 LEU A O 1
ATOM 1465 N N . LYS A 1 231 ? 24.511 31.179 26.326 1.00 12.99 221 LYS A N 1
ATOM 1466 C CA . LYS A 1 231 ? 23.146 31.656 26.326 1.00 14.47 221 LYS A CA 1
ATOM 1467 C C . LYS A 1 231 ? 22.457 31.100 27.551 1.00 15.11 221 LYS A C 1
ATOM 1468 O O . LYS A 1 231 ? 22.712 29.958 27.940 1.00 12.90 221 LYS A O 1
ATOM 1482 N N . VAL A 1 233 ? 18.517 30.733 28.571 1.00 10.91 223 VAL A N 1
ATOM 1483 C CA . VAL A 1 233 ? 17.147 30.910 28.130 1.00 11.21 223 VAL A CA 1
ATOM 1484 C C . VAL A 1 233 ? 16.202 30.405 29.206 1.00 11.00 223 VAL A C 1
ATOM 1485 O O . VAL A 1 233 ? 16.179 29.211 29.497 1.00 9.36 223 VAL A O 1
ATOM 1489 N N . VAL A 1 234 ? 15.437 31.314 29.806 1.00 11.66 224 VAL A N 1
ATOM 1490 C CA . VAL A 1 234 ? 14.535 30.946 30.893 1.00 11.56 224 VAL A CA 1
ATOM 1491 C C . VAL A 1 234 ? 13.348 30.123 30.393 1.00 11.87 224 VAL A C 1
ATOM 1492 O O . VAL A 1 234 ? 12.718 30.475 29.385 1.00 11.43 224 VAL A O 1
ATOM 1496 N N . SER A 1 235 ? 13.044 29.029 31.090 1.00 9.65 225 SER A N 1
ATOM 1497 C CA . SER A 1 235 ? 11.943 28.151 30.685 1.00 11.17 225 SER A CA 1
ATOM 1498 C C . SER A 1 235 ? 10.589 28.843 30.772 1.00 12.59 225 SER A C 1
ATOM 1499 O O . SER A 1 235 ? 10.444 29.855 31.454 1.00 10.11 225 SER A O 1
ATOM 1502 N N . GLU A 1 236 ? 9.608 28.278 30.073 1.00 11.38 226 GLU A N 1
ATOM 1503 C CA . GLU A 1 236 ? 8.220 28.709 30.182 1.00 15.34 226 GLU A CA 1
ATOM 1504 C C . GLU A 1 236 ? 7.719 28.409 31.598 1.00 16.26 226 GLU A C 1
ATOM 1505 O O . GLU A 1 236 ? 8.227 27.495 32.254 1.00 15.34 226 GLU A O 1
ATOM 1511 N N . GLU A 1 237 ? 6.731 29.168 32.068 1.00 16.17 227 GLU A N 1
ATOM 1512 C CA . GLU A 1 237 ? 6.239 29.009 33.448 1.00 14.96 227 GLU A CA 1
ATOM 1513 C C . GLU A 1 237 ? 5.790 27.585 33.762 1.00 15.68 227 GLU A C 1
ATOM 1514 O O . GLU A 1 237 ? 6.151 27.019 34.799 1.00 12.74 227 GLU A O 1
ATOM 1520 N N . ILE A 1 238 ? 4.991 27.009 32.867 1.00 14.48 228 ILE A N 1
ATOM 1521 C CA . ILE A 1 238 ? 4.510 25.644 33.044 1.00 16.30 228 ILE A CA 1
ATOM 1522 C C . ILE A 1 238 ? 4.840 24.815 31.810 1.00 17.11 228 ILE A C 1
ATOM 1523 O O . ILE A 1 238 ? 4.346 25.099 30.721 1.00 17.73 228 ILE A O 1
ATOM 1528 N N . ALA A 1 239 ? 5.682 23.801 31.972 1.00 16.31 229 ALA A N 1
ATOM 1529 C CA . ALA A 1 239 ? 6.012 22.911 30.861 1.00 18.80 229 ALA A CA 1
ATOM 1530 C C . ALA A 1 239 ? 5.013 21.764 30.765 1.00 18.87 229 ALA A C 1
ATOM 1531 O O . ALA A 1 239 ? 4.759 21.071 31.759 1.00 15.49 229 ALA A O 1
ATOM 1533 N N . PRO A 1 240 ? 4.444 21.562 29.564 1.00 18.21 230 PRO A N 1
ATOM 1534 C CA . PRO A 1 240 ? 3.467 20.492 29.319 1.00 21.48 230 PRO A CA 1
ATOM 1535 C C . PRO A 1 240 ? 4.113 19.118 29.339 1.00 22.35 230 PRO A C 1
ATOM 1536 O O . PRO A 1 240 ? 5.286 18.991 29.004 1.00 22.92 230 PRO A O 1
ATOM 1540 N N . THR A 1 241 ? 3.352 18.108 29.748 1.00 23.78 231 THR A N 1
ATOM 1541 C CA . THR A 1 241 ? 3.800 16.721 29.668 1.00 24.76 231 THR A CA 1
ATOM 1542 C C . THR A 1 241 ? 2.712 15.887 28.992 1.00 28.99 231 THR A C 1
ATOM 1543 O O . THR A 1 241 ? 1.538 16.252 29.020 1.00 28.78 231 THR A O 1
ATOM 1547 N N . ARG A 1 242 ? 3.095 14.778 28.374 1.00 28.38 232 ARG A N 1
ATOM 1548 C CA . ARG A 1 242 ? 2.135 13.998 27.603 1.00 31.61 232 ARG A CA 1
ATOM 1549 C C . ARG A 1 242 ? 1.090 13.325 28.484 1.00 33.17 232 ARG A C 1
ATOM 1550 O O . ARG A 1 242 ? -0.102 13.381 28.190 1.00 34.85 232 ARG A O 1
ATOM 1558 N N . ASP A 1 243 ? 1.545 12.683 29.555 1.00 35.23 233 ASP A N 1
ATOM 1559 C CA . ASP A 1 243 ? 0.668 11.869 30.395 1.00 36.27 233 ASP A CA 1
ATOM 1560 C C . ASP A 1 243 ? 0.411 12.512 31.754 1.00 37.85 233 ASP A C 1
ATOM 1561 O O . ASP A 1 243 ? -0.719 12.498 32.243 1.00 37.58 233 ASP A O 1
ATOM 1566 N N . GLY A 1 244 ? 1.457 13.075 32.358 1.00 35.86 234 GLY A N 1
ATOM 1567 C CA . GLY A 1 244 ? 1.339 13.724 33.656 1.00 35.47 234 GLY A CA 1
ATOM 1568 C C . GLY A 1 244 ? 0.577 15.042 33.618 1.00 37.09 234 GLY A C 1
ATOM 1569 O O . GLY A 1 244 ? -0.365 15.204 32.838 1.00 39.48 234 GLY A O 1
ATOM 1570 N N . GLU A 1 245 ? 0.972 15.982 34.476 1.00 37.51 235 GLU A N 1
ATOM 1571 C CA . GLU A 1 245 ? 0.400 17.329 34.466 1.00 34.84 235 GLU A CA 1
ATOM 1572 C C . GLU A 1 245 ? 1.508 18.327 34.142 1.00 24.72 235 GLU A C 1
ATOM 1573 O O . GLU A 1 245 ? 2.659 17.937 33.994 1.00 25.56 235 GLU A O 1
ATOM 1579 N N . GLY A 1 246 ? 1.168 19.606 34.022 1.00 21.83 236 GLY A N 1
ATOM 1580 C CA . GLY A 1 246 ? 2.161 20.610 33.683 1.00 18.13 236 GLY A CA 1
ATOM 1581 C C . GLY A 1 246 ? 3.186 20.784 34.794 1.00 19.71 236 GLY A C 1
ATOM 1582 O O . GLY A 1 246 ? 2.833 20.761 35.968 1.00 20.40 236 GLY A O 1
ATOM 1583 N N . VAL A 1 247 ? 4.451 20.954 34.418 1.00 18.68 237 VAL A N 1
ATOM 1584 C CA . VAL A 1 247 ? 5.553 21.060 35.378 1.00 16.74 237 VAL A CA 1
ATOM 1585 C C . VAL A 1 247 ? 6.044 22.509 35.484 1.00 14.99 237 VAL A C 1
ATOM 1586 O O . VAL A 1 247 ? 6.598 23.054 34.531 1.00 12.29 237 VAL A O 1
ATOM 1590 N N . ARG A 1 248 ? 5.811 23.129 36.640 1.00 12.18 238 ARG A N 1
ATOM 1591 C CA . ARG A 1 248 ? 6.199 24.519 36.875 1.00 12.79 238 ARG A CA 1
ATOM 1592 C C . ARG A 1 248 ? 7.714 24.702 36.798 1.00 12.05 238 ARG A C 1
ATOM 1593 O O . ARG A 1 248 ? 8.464 23.924 37.383 1.00 13.35 238 ARG A O 1
ATOM 1601 N N . GLN A 1 249 ? 8.160 25.720 36.068 1.00 12.61 239 GLN A N 1
ATOM 1602 C CA . GLN A 1 249 ? 9.595 25.999 35.924 1.00 10.42 239 GLN A CA 1
ATOM 1603 C C . GLN A 1 249 ? 9.965 27.368 36.483 1.00 10.96 239 GLN A C 1
ATOM 1604 O O . GLN A 1 249 ? 11.147 27.710 36.553 1.00 9.85 239 GLN A O 1
ATOM 1610 N N . GLN A 1 250 ? 8.953 28.154 36.846 1.00 9.91 240 GLN A N 1
ATOM 1611 C CA . GLN A 1 250 ? 9.153 29.507 37.369 1.00 10.34 240 GLN A CA 1
ATOM 1612 C C . GLN A 1 250 ? 8.547 29.613 38.764 1.00 11.37 240 GLN A C 1
ATOM 1613 O O . GLN A 1 250 ? 7.435 29.151 38.990 1.00 9.47 240 GLN A O 1
ATOM 1619 N N . PHE A 1 251 ? 9.275 30.225 39.697 1.00 9.24 241 PHE A N 1
ATOM 1620 C CA . PHE A 1 251 ? 8.855 30.236 41.102 1.00 9.99 241 PHE A CA 1
ATOM 1621 C C . PHE A 1 251 ? 9.033 31.603 41.761 1.00 8.84 241 PHE A C 1
ATOM 1622 O O . PHE A 1 251 ? 10.097 32.222 41.646 1.00 8.37 241 PHE A O 1
ATOM 1630 N N . GLU A 1 252 ? 7.999 32.052 42.469 1.00 9.67 242 GLU A N 1
ATOM 1631 C CA . GLU A 1 252 ? 8.096 33.261 43.279 1.00 11.12 242 GLU A CA 1
ATOM 1632 C C . GLU A 1 252 ? 8.901 32.945 44.536 1.00 9.53 242 GLU A C 1
ATOM 1633 O O . GLU A 1 252 ? 8.724 31.888 45.148 1.00 8.96 242 GLU A O 1
ATOM 1639 N N . GLN A 1 253 ? 9.784 33.858 44.920 1.00 7.11 243 GLN A N 1
ATOM 1640 C CA . GLN A 1 253 ? 10.615 33.652 46.106 1.00 9.07 243 GLN A CA 1
ATOM 1641 C C . GLN A 1 253 ? 10.253 34.612 47.242 1.00 8.82 243 GLN A C 1
ATOM 1642 O O . GLN A 1 253 ? 10.028 35.798 47.009 1.00 8.48 243 GLN A O 1
ATOM 1648 N N . SER A 1 254 ? 10.231 34.099 48.469 1.00 7.03 244 SER A N 1
ATOM 1649 C CA . SER A 1 254 ? 9.842 34.887 49.641 1.00 7.28 244 SER A CA 1
ATOM 1650 C C . SER A 1 254 ? 10.802 34.703 50.807 1.00 8.53 244 SER A C 1
ATOM 1651 O O . SER A 1 254 ? 11.543 33.724 50.863 1.00 7.75 244 SER A O 1
ATOM 1654 N N . ILE A 1 255 ? 10.773 35.646 51.743 1.00 8.45 245 ILE A N 1
ATOM 1655 C CA . ILE A 1 255 ? 11.412 35.463 53.050 1.00 7.89 245 ILE A CA 1
ATOM 1656 C C . ILE A 1 255 ? 10.544 34.500 53.847 1.00 8.56 245 ILE A C 1
ATOM 1657 O O . ILE A 1 255 ? 9.323 34.548 53.718 1.00 9.06 245 ILE A O 1
ATOM 1662 N N . ALA A 1 256 ? 11.149 33.646 54.677 1.00 6.63 246 ALA A N 1
ATOM 1663 C CA . ALA A 1 256 ? 10.373 32.748 55.535 1.00 7.97 246 ALA A CA 1
ATOM 1664 C C . ALA A 1 256 ? 10.634 33.024 57.006 1.00 8.40 246 ALA A C 1
ATOM 1665 O O . ALA A 1 256 ? 11.775 33.287 57.406 1.00 7.37 246 ALA A O 1
ATOM 1667 N N . VAL A 1 257 ? 9.571 32.967 57.808 1.00 7.69 247 VAL A N 1
ATOM 1668 C CA . VAL A 1 257 ? 9.693 32.965 59.267 1.00 6.76 247 VAL A CA 1
ATOM 1669 C C . VAL A 1 257 ? 8.805 31.833 59.788 1.00 7.67 247 VAL A C 1
ATOM 1670 O O . VAL A 1 257 ? 8.012 31.283 59.031 1.00 7.74 247 VAL A O 1
ATOM 1674 N N . ARG A 1 258 ? 8.924 31.477 61.067 1.00 7.86 248 ARG A N 1
ATOM 1675 C CA . ARG A 1 258 ? 7.999 30.494 61.648 1.00 10.30 248 ARG A CA 1
ATOM 1676 C C . ARG A 1 258 ? 6.548 30.959 61.507 1.00 10.03 248 ARG A C 1
ATOM 1677 O O . ARG A 1 258 ? 6.276 32.153 61.529 1.00 10.11 248 ARG A O 1
ATOM 1685 N N . SER A 1 259 ? 5.622 30.014 61.364 1.00 10.56 249 SER A N 1
ATOM 1686 C CA . SER A 1 259 ? 4.220 30.343 61.081 1.00 12.52 249 SER A CA 1
ATOM 1687 C C . SER A 1 259 ? 3.568 31.238 62.143 1.00 13.11 249 SER A C 1
ATOM 1688 O O . SER A 1 259 ? 2.672 32.032 61.844 1.00 16.06 249 SER A O 1
ATOM 1691 N N . ASP A 1 260 ? 4.027 31.122 63.381 1.00 14.89 250 ASP A N 1
ATOM 1692 C CA . ASP A 1 260 ? 3.454 31.895 64.480 1.00 19.56 250 ASP A CA 1
ATOM 1693 C C . ASP A 1 260 ? 4.052 33.306 64.618 1.00 18.27 250 ASP A C 1
ATOM 1694 O O . ASP A 1 260 ? 3.579 34.107 65.432 1.00 17.50 250 ASP A O 1
ATOM 1699 N N . ASP A 1 261 ? 5.092 33.600 63.838 1.00 14.85 251 ASP A N 1
ATOM 1700 C CA . ASP A 1 261 ? 5.814 34.872 63.956 1.00 15.44 251 ASP A CA 1
ATOM 1701 C C . ASP A 1 261 ? 5.179 35.912 63.060 1.00 13.94 251 ASP A C 1
ATOM 1702 O O . ASP A 1 261 ? 5.842 36.509 62.213 1.00 11.75 251 ASP A O 1
ATOM 1707 N N . GLN A 1 262 ? 3.884 36.131 63.257 1.00 14.26 252 GLN A N 1
ATOM 1708 C CA . GLN A 1 262 ? 3.122 36.983 62.369 1.00 14.14 252 GLN A CA 1
ATOM 1709 C C . GLN A 1 262 ? 3.506 38.460 62.477 1.00 13.51 252 GLN A C 1
ATOM 1710 O O . GLN A 1 262 ? 3.462 39.185 61.481 1.00 14.00 252 GLN A O 1
ATOM 1716 N N . GLU A 1 263 ? 3.886 38.918 63.665 1.00 12.82 253 GLU A N 1
ATOM 1717 C CA . GLU A 1 263 ? 4.226 40.333 63.794 1.00 15.10 253 GLU A CA 1
ATOM 1718 C C . GLU A 1 263 ? 5.523 40.629 63.043 1.00 13.09 253 GLU A C 1
ATOM 1719 O O . GLU A 1 263 ? 5.625 41.629 62.337 1.00 11.89 253 GLU A O 1
ATOM 1725 N N . LEU A 1 264 ? 6.502 39.745 63.203 1.00 12.06 254 LEU A N 1
ATOM 1726 C CA . LEU A 1 264 ? 7.746 39.815 62.447 1.00 12.53 254 LEU A CA 1
ATOM 1727 C C . LEU A 1 264 ? 7.476 39.810 60.941 1.00 9.83 254 LEU A C 1
ATOM 1728 O O . LEU A 1 264 ? 8.064 40.590 60.201 1.00 9.63 254 LEU A O 1
ATOM 1733 N N . LEU A 1 265 ? 6.596 38.917 60.497 1.00 10.27 255 LEU A N 1
ATOM 1734 C CA . LEU A 1 265 ? 6.216 38.841 59.087 1.00 9.90 255 LEU A CA 1
ATOM 1735 C C . LEU A 1 265 ? 5.671 40.168 58.552 1.00 10.19 255 LEU A C 1
ATOM 1736 O O . LEU A 1 265 ? 5.985 40.574 57.430 1.00 9.12 255 LEU A O 1
ATOM 1741 N N . LYS A 1 266 ? 4.839 40.838 59.345 1.00 9.08 256 LYS A N 1
ATOM 1742 C CA . LYS A 1 266 ? 4.317 42.137 58.936 1.00 9.90 256 LYS A CA 1
ATOM 1743 C C . LYS A 1 266 ? 5.435 43.183 58.774 1.00 11.27 256 LYS A C 1
ATOM 1744 O O . LYS A 1 266 ? 5.427 43.952 57.818 1.00 10.71 256 LYS A O 1
ATOM 1750 N N . GLU A 1 267 ? 6.398 43.204 59.693 1.00 10.73 257 GLU A N 1
ATOM 1751 C CA . GLU A 1 267 ? 7.517 44.144 59.588 1.00 12.39 257 GLU A CA 1
ATOM 1752 C C . GLU A 1 267 ? 8.371 43.845 58.354 1.00 12.81 257 GLU A C 1
ATOM 1753 O O . GLU A 1 267 ? 8.875 44.748 57.685 1.00 9.67 257 GLU A O 1
ATOM 1759 N N . ILE A 1 268 ? 8.533 42.560 58.067 1.00 10.36 258 ILE A N 1
ATOM 1760 C CA . ILE A 1 268 ? 9.277 42.140 56.900 1.00 9.19 258 ILE A CA 1
ATOM 1761 C C . ILE A 1 268 ? 8.596 42.594 55.609 1.00 8.62 258 ILE A C 1
ATOM 1762 O O . ILE A 1 268 ? 9.239 43.150 54.730 1.00 11.16 258 ILE A O 1
ATOM 1767 N N . ASN A 1 269 ? 7.292 42.379 55.507 1.00 8.30 259 ASN A N 1
ATOM 1768 C CA . ASN A 1 269 ? 6.563 42.796 54.323 1.00 10.24 259 ASN A CA 1
ATOM 1769 C C . ASN A 1 269 ? 6.656 44.306 54.100 1.00 10.60 259 ASN A C 1
ATOM 1770 O O . ASN A 1 269 ? 6.794 44.775 52.975 1.00 8.99 259 ASN A O 1
ATOM 1775 N N . THR A 1 270 ? 6.594 45.054 55.191 1.00 9.64 260 THR A N 1
ATOM 1776 C CA . THR A 1 270 ? 6.702 46.500 55.113 1.00 11.87 260 THR A CA 1
ATOM 1777 C C . THR A 1 270 ? 8.082 46.881 54.605 1.00 11.48 260 THR A C 1
ATOM 1778 O O . THR A 1 270 ? 8.211 47.739 53.737 1.00 12.66 260 THR A O 1
ATOM 1782 N N . ALA A 1 271 ? 9.114 46.225 55.136 1.00 9.91 261 ALA A N 1
ATOM 1783 C CA . ALA A 1 271 ? 10.479 46.550 54.763 1.00 10.26 261 ALA A CA 1
ATOM 1784 C C . ALA A 1 271 ? 10.749 46.181 53.304 1.00 11.01 261 ALA A C 1
ATOM 1785 O O . ALA A 1 271 ? 11.401 46.932 52.585 1.00 12.53 261 ALA A O 1
ATOM 1787 N N . LEU A 1 272 ? 10.256 45.018 52.882 1.00 10.15 262 LEU A N 1
ATOM 1788 C CA . LEU A 1 272 ? 10.428 44.549 51.499 1.00 10.78 262 LEU A CA 1
ATOM 1789 C C . LEU A 1 272 ? 9.881 45.549 50.495 1.00 11.51 262 LEU A C 1
ATOM 1790 O O . LEU A 1 272 ? 10.508 45.847 49.484 1.00 12.13 262 LEU A O 1
ATOM 1795 N N . HIS A 1 273 ? 8.695 46.062 50.772 1.00 11.68 263 HIS A N 1
ATOM 1796 C CA . HIS A 1 273 ? 8.118 47.056 49.884 1.00 13.43 263 HIS A CA 1
ATOM 1797 C C . HIS A 1 273 ? 8.979 48.332 49.884 1.00 13.98 263 HIS A C 1
ATOM 1798 O O . HIS A 1 273 ? 9.307 48.881 48.821 1.00 15.67 263 HIS A O 1
ATOM 1805 N N . LYS A 1 274 ? 9.381 48.777 51.071 1.00 13.42 264 LYS A N 1
ATOM 1806 C CA . LYS A 1 274 ? 10.186 49.996 51.195 1.00 15.39 264 LYS A CA 1
ATOM 1807 C C . LYS A 1 274 ? 11.523 49.894 50.474 1.00 17.28 264 LYS A C 1
ATOM 1808 O O . LYS A 1 274 ? 11.959 50.835 49.811 1.00 18.10 264 LYS A O 1
ATOM 1814 N N . ALA A 1 275 ? 12.169 48.740 50.598 1.00 13.22 265 ALA A N 1
ATOM 1815 C CA . ALA A 1 275 ? 13.514 48.565 50.067 1.00 14.30 265 ALA A CA 1
ATOM 1816 C C . ALA A 1 275 ? 13.517 47.939 48.684 1.00 13.28 265 ALA A C 1
ATOM 1817 O O . ALA A 1 275 ? 14.572 47.557 48.182 1.00 14.25 265 ALA A O 1
ATOM 1819 N N . ASP A 1 276 ? 12.345 47.836 48.068 1.00 13.36 266 ASP A N 1
ATOM 1820 C CA . ASP A 1 276 ? 12.244 47.143 46.791 1.00 14.22 266 ASP A CA 1
ATOM 1821 C C . ASP A 1 276 ? 13.265 47.570 45.719 1.00 14.46 266 ASP A C 1
ATOM 1822 O O . ASP A 1 276 ? 13.838 46.711 45.058 1.00 14.25 266 ASP A O 1
ATOM 1827 N N . PRO A 1 277 ? 13.501 48.889 45.544 1.00 15.86 267 PRO A N 1
ATOM 1828 C CA . PRO A 1 277 ? 14.475 49.231 44.500 1.00 15.27 267 PRO A CA 1
ATOM 1829 C C . PRO A 1 277 ? 15.875 48.687 44.803 1.00 14.01 267 PRO A C 1
ATOM 1830 O O . PRO A 1 277 ? 16.520 48.205 43.881 1.00 13.88 267 PRO A O 1
ATOM 1834 N N . LYS A 1 278 ? 16.306 48.737 46.062 1.00 13.35 268 LYS A N 1
ATOM 1835 C CA . LYS A 1 278 ? 17.633 48.250 46.460 1.00 12.28 268 LYS A CA 1
ATOM 1836 C C . LYS A 1 278 ? 17.734 46.737 46.327 1.00 12.13 268 LYS A C 1
ATOM 1837 O O . LYS A 1 278 ? 18.771 46.203 45.916 1.00 10.28 268 LYS A O 1
ATOM 1843 N N . ILE A 1 279 ? 16.655 46.060 46.721 1.00 11.69 269 ILE A N 1
ATOM 1844 C CA . ILE A 1 279 ? 16.540 44.605 46.591 1.00 12.28 269 ILE A CA 1
ATOM 1845 C C . ILE A 1 279 ? 16.627 44.166 45.124 1.00 11.39 269 ILE A C 1
ATOM 1846 O O . ILE A 1 279 ? 17.416 43.280 44.766 1.00 10.94 269 ILE A O 1
ATOM 1851 N N . LYS A 1 280 ? 15.822 44.788 44.274 1.00 10.97 270 LYS A N 1
ATOM 1852 C CA . LYS A 1 280 ? 15.875 44.499 42.842 1.00 13.35 270 LYS A CA 1
ATOM 1853 C C . LYS A 1 280 ? 17.246 44.812 42.228 1.00 10.49 270 LYS A C 1
ATOM 1854 O O . LYS A 1 280 ? 17.690 44.126 41.307 1.00 11.39 270 LYS A O 1
ATOM 1860 N N . ALA A 1 281 ? 17.912 45.849 42.725 1.00 11.67 271 ALA A N 1
ATOM 1861 C CA . ALA A 1 281 ? 19.226 46.223 42.200 1.00 11.38 271 ALA A CA 1
ATOM 1862 C C . ALA A 1 281 ? 20.291 45.157 42.464 1.00 9.30 271 ALA A C 1
ATOM 1863 O O . ALA A 1 281 ? 21.097 44.850 41.596 1.00 9.78 271 ALA A O 1
ATOM 1865 N N . VAL A 1 282 ? 20.287 44.604 43.667 1.00 10.18 272 VAL A N 1
ATOM 1866 C CA . VAL A 1 282 ? 21.188 43.508 44.005 1.00 11.22 272 VAL A CA 1
ATOM 1867 C C . VAL A 1 282 ? 20.952 42.320 43.080 1.00 9.65 272 VAL A C 1
ATOM 1868 O O . VAL A 1 282 ? 21.893 41.742 42.538 1.00 9.04 272 VAL A O 1
ATOM 1872 N N . LEU A 1 283 ? 19.685 41.967 42.895 1.00 9.56 273 LEU A N 1
ATOM 1873 C CA . LEU A 1 283 ? 19.335 40.801 42.103 1.00 9.65 273 LEU A CA 1
ATOM 1874 C C . LEU A 1 283 ? 19.748 40.982 40.647 1.00 9.50 273 LEU A C 1
ATOM 1875 O O . LEU A 1 283 ? 20.257 40.073 40.014 1.00 10.52 273 LEU A O 1
ATOM 1880 N N . LYS A 1 284 ? 19.524 42.179 40.130 1.00 10.19 274 LYS A N 1
ATOM 1881 C CA . LYS A 1 284 ? 19.840 42.506 38.743 1.00 12.08 274 LYS A CA 1
ATOM 1882 C C . LYS A 1 284 ? 21.356 42.544 38.536 1.00 11.90 274 LYS A C 1
ATOM 1883 O O . LYS A 1 284 ? 21.872 42.045 37.537 1.00 12.60 274 LYS A O 1
ATOM 1889 N N . ASP A 1 285 ? 22.069 43.124 39.494 1.00 11.26 275 ASP A N 1
ATOM 1890 C CA . ASP A 1 285 ? 23.529 43.146 39.445 1.00 11.72 275 ASP A CA 1
ATOM 1891 C C . ASP A 1 285 ? 24.113 41.740 39.431 1.00 11.40 275 ASP A C 1
ATOM 1892 O O . ASP A 1 285 ? 25.114 41.472 38.761 1.00 10.99 275 ASP A O 1
ATOM 1897 N N . GLU A 1 286 ? 23.479 40.844 40.177 1.00 9.32 276 GLU A N 1
ATOM 1898 C CA . GLU A 1 286 ? 23.891 39.447 40.209 1.00 11.09 276 GLU A CA 1
ATOM 1899 C C . GLU A 1 286 ? 23.717 38.762 38.846 1.00 12.35 276 GLU A C 1
ATOM 1900 O O . GLU A 1 286 ? 24.396 37.779 38.552 1.00 15.08 276 GLU A O 1
ATOM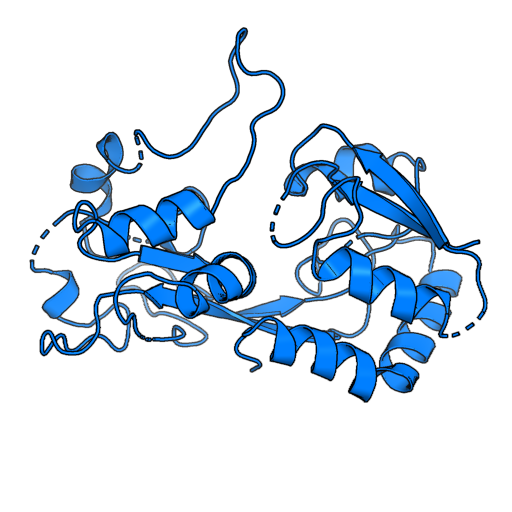 1906 N N . GLY A 1 287 ? 22.807 39.277 38.019 1.00 12.05 277 GLY A N 1
ATOM 1907 C CA . GLY A 1 287 ? 22.576 38.732 36.690 1.00 14.47 277 GLY A CA 1
ATOM 1908 C C . GLY A 1 287 ? 21.337 37.855 36.617 1.00 14.45 277 GLY A C 1
ATOM 1909 O O . GLY A 1 287 ? 21.131 37.107 35.654 1.00 12.64 277 GLY A O 1
ATOM 1910 N N . ILE A 1 288 ? 20.505 37.948 37.645 1.00 12.61 278 ILE A N 1
ATOM 1911 C CA . ILE A 1 288 ? 19.327 37.099 37.778 1.00 11.51 278 ILE A CA 1
ATOM 1912 C C . ILE A 1 288 ? 18.196 37.612 36.902 1.00 14.70 278 ILE A C 1
ATOM 1913 O O . ILE A 1 288 ? 17.859 38.794 36.972 1.00 12.99 278 ILE A O 1
ATOM 1918 N N . PRO A 1 289 ? 17.623 36.731 36.057 1.00 14.46 279 PRO A N 1
ATOM 1919 C CA . PRO A 1 289 ? 16.446 37.079 35.256 1.00 15.87 279 PRO A CA 1
ATOM 1920 C C . PRO A 1 289 ? 15.232 37.229 36.159 1.00 13.26 279 PRO A C 1
ATOM 1921 O O . PRO A 1 289 ? 14.912 36.339 36.949 1.00 11.83 279 PRO A O 1
ATOM 1925 N N . LEU A 1 290 ? 14.567 38.369 36.038 1.00 13.31 280 LEU A N 1
ATOM 1926 C CA . LEU A 1 290 ? 13.453 38.714 36.900 1.00 14.50 280 LEU A CA 1
ATOM 1927 C C . LEU A 1 290 ? 12.158 38.655 36.119 1.00 18.07 280 LEU A C 1
ATOM 1928 O O . LEU A 1 290 ? 12.022 39.308 35.086 1.00 18.93 280 LEU A O 1
ATOM 1933 N N . LEU A 1 291 ? 11.216 37.860 36.610 1.00 16.01 281 LEU A N 1
ATOM 1934 C CA . LEU A 1 291 ? 9.977 37.615 35.898 1.00 16.16 281 LEU A CA 1
ATOM 1935 C C . LEU A 1 291 ? 8.785 38.294 36.569 1.00 21.49 281 LEU A C 1
ATOM 1936 O O . LEU A 1 291 ? 7.672 38.249 36.034 1.00 21.50 281 LEU A O 1
#

Nearest PDB structures (foldseek):
  5sv6-assembly1_A  TM=1.003E+00  e=3.512E-51  Methylophaga aminisulfidivorans MP
  6onp-assembly1_A  TM=8.369E-01  e=7.669E-18  Methylorubrum extorquens AM1
  3h7m-assembly1_A  TM=6.512E-01  e=4.333E-10  Geobacter sulfurreducens
  5ted-assembly1_A  TM=5.241E-01  e=1.002E-05  Listeria monocytogenes EGD-e
  2y7p-assembly1_A  TM=5.579E-01  e=1.073E-04  Burkholderia sp. DNT